Protein AF-A0A0U1P8W0-F1 (afdb_monomer_lite)

Secondary structure (DSSP, 8-state):
--HHHHHHHHHHHHHHHHHHHHHHTPPPPP--HHHHHHHHHHHTT----TTHHHHHHHHHHHHHHHHSTTS--TT--STTGGG--HHHHHHHHHHHHHHHHHHHIIIIITS-TT-----HHHHHHHHHHTS-TT--SSSPHHHHHHHHHHHHHHHHHHHT-SSS-------HHHHHHHHHHHHHHHHHHHHHHHHHTTPPEEEE-TTSTT--EEEE--PPPGGGGGG---

Radius of gyration: 22.11 Å; chains: 1; bounding box: 63×58×58 Å

Structure (mmCIF, N/CA/C/O backbone):
data_AF-A0A0U1P8W0-F1
#
_entry.id   A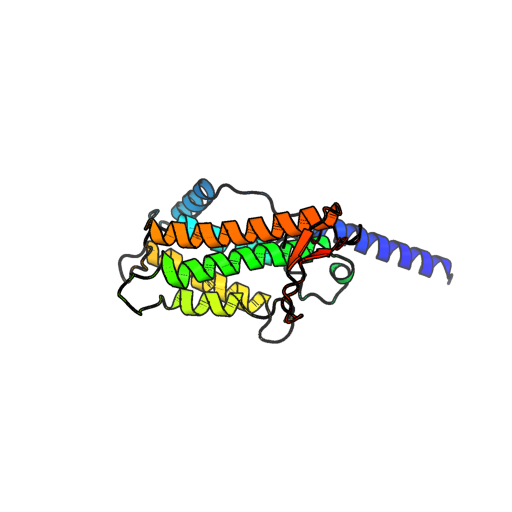F-A0A0U1P8W0-F1
#
loop_
_atom_site.group_PDB
_atom_site.id
_atom_site.type_symbol
_atom_site.label_atom_id
_atom_site.label_alt_id
_atom_site.label_comp_id
_atom_site.label_asym_id
_atom_site.label_entity_id
_atom_site.label_seq_id
_atom_site.pdbx_PDB_ins_code
_atom_site.Cartn_x
_atom_site.Cartn_y
_atom_site.Cartn_z
_atom_site.occupancy
_atom_site.B_iso_or_equiv
_atom_site.auth_seq_id
_atom_site.auth_comp_id
_atom_site.auth_asym_id
_atom_site.auth_atom_id
_atom_site.pdbx_PDB_model_num
ATOM 1 N N . MET A 1 1 ? 41.974 -12.149 -28.963 1.00 54.62 1 MET A N 1
ATOM 2 C CA . MET A 1 1 ? 40.670 -12.699 -28.529 1.00 54.62 1 MET A CA 1
ATOM 3 C C . MET A 1 1 ? 39.611 -11.655 -28.813 1.00 54.62 1 MET A C 1
ATOM 5 O O . MET A 1 1 ? 39.789 -10.499 -28.469 1.00 54.62 1 MET A O 1
ATOM 9 N N . SER A 1 2 ? 38.658 -12.048 -29.650 1.00 61.84 2 SER A N 1
ATOM 10 C CA . SER A 1 2 ? 38.059 -11.212 -30.694 1.00 61.84 2 SER A CA 1
ATOM 11 C C . SER A 1 2 ? 36.977 -10.265 -30.176 1.00 61.84 2 SER A C 1
ATOM 13 O O . SER A 1 2 ? 36.148 -10.688 -29.376 1.00 61.84 2 SER A O 1
ATOM 15 N N . LYS A 1 3 ? 36.930 -9.032 -30.707 1.00 75.38 3 LYS A N 1
ATOM 16 C CA . LYS A 1 3 ? 35.844 -8.044 -30.528 1.00 75.38 3 LYS A CA 1
ATOM 17 C C . LYS A 1 3 ? 34.444 -8.668 -30.664 1.00 75.38 3 LYS A C 1
ATOM 19 O O . LYS A 1 3 ? 33.521 -8.253 -29.979 1.00 75.38 3 LYS A O 1
ATOM 24 N N . VAL A 1 4 ? 34.318 -9.731 -31.464 1.00 81.06 4 VAL A N 1
ATOM 25 C CA . VAL A 1 4 ? 33.098 -10.539 -31.614 1.00 81.06 4 VAL A CA 1
ATOM 26 C C . VAL A 1 4 ? 32.629 -11.154 -30.288 1.00 81.06 4 VAL A C 1
ATOM 28 O O . VAL A 1 4 ? 31.443 -11.107 -29.998 1.00 81.06 4 VAL A O 1
ATOM 31 N N . LYS A 1 5 ? 33.527 -11.673 -29.439 1.00 81.81 5 LYS A N 1
ATOM 32 C CA . LYS A 1 5 ? 33.152 -12.232 -28.124 1.00 81.81 5 LYS A CA 1
ATOM 33 C C . LYS A 1 5 ? 32.625 -11.157 -27.171 1.00 81.81 5 LYS A C 1
ATOM 35 O O . LYS A 1 5 ? 31.721 -11.434 -26.395 1.00 81.81 5 LYS A O 1
ATOM 40 N N . VAL A 1 6 ? 33.170 -9.941 -27.254 1.00 84.19 6 VAL A N 1
ATOM 41 C CA . VAL A 1 6 ? 32.712 -8.790 -26.459 1.00 84.19 6 VAL A CA 1
ATOM 42 C C . VAL A 1 6 ? 31.330 -8.330 -26.928 1.00 84.19 6 VAL A C 1
ATOM 44 O O . VAL A 1 6 ? 30.457 -8.114 -26.098 1.00 84.19 6 VAL A O 1
ATOM 47 N N . ILE A 1 7 ? 31.104 -8.254 -28.244 1.00 87.19 7 ILE A N 1
ATOM 48 C CA . ILE A 1 7 ? 29.800 -7.892 -28.822 1.00 87.19 7 ILE A CA 1
ATOM 49 C C . ILE A 1 7 ? 28.738 -8.939 -28.464 1.00 87.19 7 ILE A C 1
ATOM 51 O O . ILE A 1 7 ? 27.674 -8.584 -27.974 1.00 87.19 7 ILE A O 1
ATOM 55 N N . VAL A 1 8 ? 29.043 -10.228 -28.638 1.00 90.19 8 VAL A N 1
ATOM 56 C CA . VAL A 1 8 ? 28.121 -11.323 -28.295 1.00 90.19 8 VAL A CA 1
ATOM 57 C C . VAL A 1 8 ? 27.810 -11.338 -26.796 1.00 90.19 8 VAL A C 1
ATOM 59 O O . VAL A 1 8 ? 26.650 -11.487 -26.424 1.00 90.19 8 VAL A O 1
ATOM 62 N N . GLY A 1 9 ? 28.814 -11.130 -25.936 1.00 90.00 9 GLY A N 1
ATOM 63 C CA . GLY A 1 9 ? 28.611 -11.028 -24.488 1.00 90.00 9 GLY A CA 1
ATOM 64 C C . GLY A 1 9 ? 27.755 -9.822 -24.089 1.00 90.00 9 GLY A C 1
ATOM 65 O O . GLY A 1 9 ? 26.857 -9.959 -23.264 1.00 90.00 9 GLY A O 1
ATOM 66 N N . GLY A 1 10 ? 27.978 -8.664 -24.717 1.00 90.19 10 GLY A N 1
ATOM 67 C CA . GLY A 1 10 ? 27.167 -7.465 -24.504 1.00 90.19 10 GLY A CA 1
ATOM 68 C C . GLY A 1 10 ? 25.711 -7.659 -24.930 1.00 90.19 10 GLY A C 1
ATOM 69 O O . GLY A 1 10 ? 24.807 -7.356 -24.158 1.00 90.19 10 GLY A O 1
ATOM 70 N N . CYS A 1 11 ? 25.471 -8.231 -26.114 1.00 90.19 11 CYS A N 1
ATOM 71 C CA . CYS A 1 11 ? 24.119 -8.554 -26.571 1.00 90.19 11 CYS A CA 1
ATOM 72 C C . CYS A 1 11 ? 23.420 -9.549 -25.636 1.00 90.19 11 CYS A C 1
ATOM 74 O O . CYS A 1 11 ? 22.261 -9.340 -25.303 1.00 90.19 11 CYS A O 1
ATOM 76 N N . ALA A 1 12 ? 24.118 -10.589 -25.168 1.00 92.06 12 ALA A N 1
ATOM 77 C CA . ALA A 1 12 ? 23.546 -11.552 -24.227 1.00 92.06 12 ALA A CA 1
ATOM 78 C C . ALA A 1 12 ? 23.126 -10.893 -22.902 1.00 92.06 12 ALA A C 1
ATOM 80 O O . ALA A 1 12 ? 22.057 -11.200 -22.380 1.00 92.06 12 ALA A O 1
ATOM 81 N N . LEU A 1 13 ? 23.934 -9.961 -22.388 1.00 91.69 13 LEU A N 1
ATOM 82 C CA . LEU A 1 13 ? 23.628 -9.211 -21.170 1.00 91.69 13 LEU A CA 1
ATOM 83 C C . LEU A 1 13 ? 22.409 -8.300 -21.361 1.00 91.69 13 LEU A C 1
ATOM 85 O O . LEU A 1 13 ? 21.507 -8.314 -20.529 1.00 91.69 13 LEU A O 1
ATOM 89 N N . VAL A 1 14 ? 22.341 -7.559 -22.471 1.00 90.69 14 VAL A N 1
ATOM 90 C CA . VAL A 1 14 ? 21.182 -6.704 -22.784 1.00 90.69 14 VAL A CA 1
ATOM 91 C C . VAL A 1 14 ? 19.908 -7.536 -22.912 1.00 90.69 14 VAL A C 1
ATOM 93 O O . VAL A 1 14 ? 18.887 -7.173 -22.334 1.00 90.69 14 VAL A O 1
ATOM 96 N N . THR A 1 15 ? 19.965 -8.678 -23.601 1.00 91.50 15 THR A N 1
ATOM 97 C CA . THR A 1 15 ? 18.820 -9.592 -23.703 1.00 91.50 15 THR A CA 1
ATOM 98 C C . THR A 1 15 ? 18.409 -10.131 -22.334 1.00 91.50 15 THR A C 1
ATOM 100 O O . THR A 1 15 ? 17.218 -10.202 -22.047 1.00 91.50 15 THR A O 1
ATOM 103 N N . ALA A 1 16 ? 19.364 -10.473 -21.465 1.00 92.31 16 ALA A N 1
ATOM 104 C CA . ALA A 1 16 ? 19.065 -10.929 -20.110 1.00 92.31 16 ALA A CA 1
ATOM 105 C C . ALA A 1 16 ? 18.375 -9.840 -19.273 1.00 92.31 16 ALA A C 1
ATOM 107 O O . ALA A 1 16 ? 17.373 -10.123 -18.622 1.00 92.31 16 ALA A O 1
ATOM 108 N N . PHE A 1 17 ? 18.858 -8.594 -19.329 1.00 92.31 17 PHE A N 1
ATOM 109 C CA . PHE A 1 17 ? 18.208 -7.468 -18.656 1.00 92.31 17 PHE A CA 1
ATOM 110 C C . PHE A 1 17 ? 16.823 -7.175 -19.218 1.00 92.31 17 PHE A C 1
ATOM 112 O O . PHE A 1 17 ? 15.913 -6.957 -18.432 1.00 92.31 17 PHE A O 1
ATOM 119 N N . TYR A 1 18 ? 16.633 -7.253 -20.535 1.00 90.81 18 TYR A N 1
ATOM 120 C CA . TYR A 1 18 ? 15.313 -7.099 -21.143 1.00 90.81 18 TYR A CA 1
ATOM 121 C C . TYR A 1 18 ? 14.325 -8.172 -20.663 1.00 90.81 18 TYR A C 1
ATOM 123 O O . TYR A 1 18 ? 13.215 -7.847 -20.253 1.00 90.81 18 TYR A O 1
ATOM 131 N N . LEU A 1 19 ? 14.726 -9.449 -20.656 1.00 92.50 19 LEU A N 1
ATOM 132 C CA . LEU A 1 19 ? 13.874 -10.533 -20.153 1.00 92.50 19 LEU A CA 1
ATOM 133 C C . LEU A 1 19 ? 13.543 -10.356 -18.666 1.00 92.50 19 LEU A C 1
ATOM 135 O O . LEU A 1 19 ? 12.419 -10.633 -18.253 1.00 92.50 19 LEU A O 1
ATOM 139 N N . LEU A 1 20 ? 14.499 -9.863 -17.876 1.00 92.12 20 LEU A N 1
ATOM 140 C CA . LEU A 1 20 ? 14.285 -9.556 -16.466 1.00 92.12 20 LEU A CA 1
ATOM 141 C C . LEU A 1 20 ? 13.337 -8.362 -16.275 1.00 92.12 20 LEU A C 1
ATOM 143 O O . LEU A 1 20 ? 12.450 -8.450 -15.436 1.00 92.12 20 LEU A O 1
ATOM 147 N N . SER A 1 21 ? 13.459 -7.299 -17.083 1.00 89.88 21 SER A N 1
ATOM 148 C CA . SER A 1 21 ? 12.504 -6.179 -17.104 1.00 89.88 21 SER A CA 1
ATOM 149 C C . SER A 1 21 ? 11.089 -6.659 -17.390 1.00 89.88 21 SER A C 1
ATOM 151 O O . SER A 1 21 ? 10.160 -6.265 -16.696 1.00 89.88 21 SER A O 1
ATOM 153 N N . VAL A 1 22 ? 10.921 -7.516 -18.404 1.00 90.31 22 VAL A N 1
ATOM 154 C CA . VAL A 1 22 ? 9.612 -8.072 -18.770 1.00 90.31 22 VAL A CA 1
ATOM 155 C C . VAL A 1 22 ? 9.045 -8.888 -17.614 1.00 90.31 22 VAL A C 1
ATOM 157 O O . VAL A 1 22 ? 7.887 -8.708 -17.260 1.00 90.31 22 VAL A O 1
ATOM 160 N N . TYR A 1 23 ? 9.869 -9.728 -16.985 1.00 91.88 23 TYR A N 1
ATOM 161 C CA . TYR A 1 23 ? 9.454 -10.503 -15.819 1.00 91.88 23 TYR A CA 1
ATOM 162 C C . TYR A 1 23 ? 9.027 -9.598 -14.651 1.00 91.88 23 TYR A C 1
ATOM 164 O O . TYR A 1 23 ? 7.942 -9.755 -14.113 1.00 91.88 23 TYR A O 1
ATOM 172 N N . TRP A 1 24 ? 9.811 -8.576 -14.307 1.00 93.31 24 TRP A N 1
ATOM 173 C CA . TRP A 1 24 ? 9.461 -7.625 -13.242 1.00 93.31 24 TRP A CA 1
ATOM 174 C C . TRP A 1 24 ? 8.307 -6.676 -13.587 1.00 93.31 24 TRP A C 1
ATOM 176 O O . TRP A 1 24 ? 7.842 -5.956 -12.709 1.00 93.31 24 TRP A O 1
ATOM 186 N N . SER A 1 25 ? 7.848 -6.650 -14.841 1.00 89.06 25 SER A N 1
ATOM 187 C CA . SER A 1 25 ? 6.706 -5.834 -15.273 1.00 89.06 25 SER A CA 1
ATOM 188 C C . SER A 1 25 ? 5.362 -6.538 -15.089 1.00 89.06 25 SER A C 1
ATOM 190 O O . SER A 1 25 ? 4.331 -5.925 -15.347 1.00 89.06 25 SER A O 1
ATOM 192 N N . PHE A 1 26 ? 5.339 -7.804 -14.660 1.00 90.00 26 PHE A N 1
ATOM 193 C CA . PHE A 1 26 ? 4.081 -8.481 -14.360 1.00 90.00 26 PHE A CA 1
ATOM 194 C C . PHE A 1 26 ? 3.483 -7.961 -13.052 1.00 90.00 26 PHE A C 1
ATOM 196 O O . PHE A 1 26 ? 4.094 -8.061 -11.984 1.00 90.00 26 PHE A O 1
ATOM 203 N N . GLU A 1 27 ? 2.277 -7.409 -13.155 1.00 88.88 27 GLU A N 1
ATOM 204 C CA . GLU A 1 27 ? 1.492 -6.962 -12.008 1.00 88.88 27 GLU A CA 1
ATOM 205 C C . GLU A 1 27 ? 1.061 -8.152 -11.132 1.00 88.88 27 GLU A C 1
ATOM 207 O O . GLU A 1 27 ? 0.865 -9.258 -11.647 1.00 88.88 27 GLU A O 1
ATOM 212 N N . PRO A 1 28 ? 0.917 -7.954 -9.809 1.00 91.94 28 PRO A N 1
ATOM 213 C CA . PRO A 1 28 ? 0.342 -8.963 -8.928 1.00 91.94 28 PRO A CA 1
ATOM 214 C C . PRO A 1 28 ? -1.091 -9.345 -9.322 1.00 91.94 28 PRO A C 1
ATOM 216 O O . PRO A 1 28 ? -1.856 -8.514 -9.810 1.00 91.94 28 PRO A O 1
ATOM 219 N N . ASP A 1 29 ? -1.472 -10.592 -9.038 1.00 91.94 29 ASP A N 1
ATOM 220 C CA . ASP A 1 29 ? -2.828 -11.079 -9.292 1.00 91.94 29 ASP A CA 1
ATOM 221 C C . ASP A 1 29 ? -3.875 -10.321 -8.459 1.00 91.94 29 ASP A C 1
ATOM 223 O O . ASP A 1 29 ? -3.649 -9.921 -7.314 1.00 91.94 29 ASP A O 1
ATOM 227 N N . THR A 1 30 ? -5.073 -10.170 -9.022 1.00 91.88 30 THR A N 1
ATOM 228 C CA . THR A 1 30 ? -6.220 -9.623 -8.292 1.00 91.88 30 THR A CA 1
ATOM 229 C C . THR A 1 30 ? -6.715 -10.613 -7.243 1.00 91.88 30 THR A C 1
ATOM 231 O O . THR A 1 30 ? -6.804 -11.812 -7.512 1.00 91.88 30 THR A O 1
ATOM 234 N N . PHE A 1 31 ? -7.150 -10.112 -6.091 1.00 94.62 31 PHE A N 1
ATOM 235 C CA . PHE A 1 31 ? -7.727 -10.920 -5.019 1.00 94.62 31 PHE A CA 1
ATOM 236 C C . PHE A 1 31 ? -9.114 -10.403 -4.624 1.00 94.62 31 PHE A C 1
ATOM 238 O O . PHE A 1 31 ? -9.472 -9.258 -4.901 1.00 94.62 31 PHE A O 1
ATOM 245 N N . ASN A 1 32 ? -9.904 -11.255 -3.968 1.00 96.50 32 ASN A N 1
ATOM 246 C CA . ASN A 1 32 ? -11.174 -10.855 -3.371 1.00 96.50 32 ASN A CA 1
ATOM 247 C C . ASN A 1 32 ? -10.953 -10.506 -1.878 1.00 96.50 32 ASN A C 1
ATOM 249 O O . ASN A 1 32 ? -10.527 -11.385 -1.118 1.00 96.50 32 ASN A O 1
ATOM 253 N N . PRO A 1 33 ? -11.231 -9.252 -1.459 1.00 94.81 33 PRO A N 1
ATOM 254 C CA . PRO A 1 33 ? -11.035 -8.787 -0.084 1.00 94.81 33 PRO A CA 1
ATOM 255 C C . PRO A 1 33 ? -11.748 -9.618 0.988 1.00 94.81 33 PRO A C 1
ATOM 257 O O . PRO A 1 33 ? -11.130 -9.965 1.994 1.00 94.81 33 PRO A O 1
ATOM 260 N N . ASP A 1 34 ? -13.008 -9.988 0.750 1.00 94.69 34 ASP A N 1
ATOM 261 C CA . ASP A 1 34 ? -13.846 -10.738 1.694 1.00 94.69 34 ASP A CA 1
ATOM 262 C C . ASP A 1 34 ? -13.270 -12.137 1.940 1.00 94.69 34 ASP A C 1
ATOM 264 O O . ASP A 1 34 ? -12.999 -12.528 3.079 1.00 94.69 34 ASP A O 1
ATOM 268 N N . SER A 1 35 ? -12.965 -12.875 0.865 1.00 95.81 35 SER A N 1
ATOM 269 C CA . SER A 1 35 ? -12.388 -14.216 1.006 1.00 95.81 35 SER A CA 1
ATOM 270 C C . SER A 1 35 ? -11.004 -14.192 1.654 1.00 95.81 35 SER A C 1
ATOM 272 O O . SER A 1 35 ? -10.717 -15.048 2.490 1.00 95.81 35 SER A O 1
ATOM 274 N N . TYR A 1 36 ? -10.167 -13.208 1.303 1.00 96.38 36 TYR A N 1
ATOM 275 C CA . TYR A 1 36 ? -8.818 -13.083 1.854 1.00 96.38 36 TYR A CA 1
ATOM 276 C C . TYR A 1 36 ? -8.859 -12.744 3.350 1.00 96.38 36 TYR A C 1
ATOM 278 O O . TYR A 1 36 ? -8.185 -13.381 4.158 1.00 96.38 36 TYR A O 1
ATOM 286 N N . ALA A 1 37 ? -9.709 -11.794 3.751 1.00 96.25 37 ALA A N 1
ATOM 287 C CA . ALA A 1 37 ? -9.894 -11.448 5.156 1.00 96.25 37 ALA A CA 1
ATOM 288 C C . ALA A 1 37 ? -10.453 -12.626 5.970 1.00 96.25 37 ALA A C 1
ATOM 290 O O . ALA A 1 37 ? -9.999 -12.872 7.089 1.00 96.25 37 ALA A O 1
ATOM 291 N N . ALA A 1 38 ? -11.397 -13.388 5.408 1.00 95.62 38 ALA A N 1
ATOM 292 C CA . ALA A 1 38 ? -11.949 -14.575 6.051 1.00 95.62 38 ALA A CA 1
ATOM 293 C C . ALA A 1 38 ? -10.915 -15.702 6.225 1.00 95.62 38 ALA A C 1
ATOM 295 O O . ALA A 1 38 ? -10.968 -16.430 7.218 1.00 95.62 38 ALA A O 1
ATOM 296 N N . GLU A 1 39 ? -9.986 -15.865 5.282 1.00 96.31 39 GLU A N 1
ATOM 297 C CA . GLU A 1 39 ? -8.867 -16.805 5.394 1.00 96.31 39 GLU A CA 1
ATOM 298 C C . GLU A 1 39 ? -7.883 -16.364 6.484 1.00 96.31 39 GLU A C 1
ATOM 300 O O . GLU A 1 39 ? -7.628 -17.124 7.419 1.00 96.31 39 GLU A O 1
ATOM 305 N N . GLN A 1 40 ? -7.448 -15.101 6.457 1.00 95.56 40 GLN A N 1
ATOM 306 C CA . GLN A 1 40 ? -6.535 -14.533 7.455 1.00 95.56 40 GLN A CA 1
ATOM 307 C C . GLN A 1 40 ? -7.095 -14.583 8.885 1.00 95.56 40 GLN A C 1
ATOM 309 O O . GLN A 1 40 ? -6.375 -14.912 9.834 1.00 95.56 40 GLN A O 1
ATOM 314 N N . ALA A 1 41 ? -8.396 -14.330 9.051 1.00 94.75 41 ALA A N 1
ATOM 315 C CA . ALA A 1 41 ? -9.071 -14.440 10.341 1.00 94.75 41 ALA A CA 1
ATOM 316 C C . ALA A 1 41 ? -9.076 -15.885 10.874 1.00 94.75 41 ALA A C 1
ATOM 318 O O . ALA A 1 41 ? -8.861 -16.107 12.069 1.00 94.75 41 ALA A O 1
ATOM 319 N N . LYS A 1 42 ? -9.270 -16.886 9.998 1.00 95.06 42 LYS A N 1
ATOM 320 C CA . LYS A 1 42 ? -9.206 -18.311 10.372 1.00 95.06 42 LYS A CA 1
ATOM 321 C C . LYS A 1 42 ? -7.795 -18.730 10.767 1.00 95.06 42 LYS A C 1
ATOM 323 O O . LYS A 1 42 ? -7.642 -19.405 11.784 1.00 95.06 42 LYS A O 1
ATOM 328 N N . GLU A 1 43 ? -6.788 -18.325 9.996 1.00 94.25 43 GLU A N 1
ATOM 329 C CA . GLU A 1 43 ? -5.377 -18.612 10.288 1.00 94.25 43 GLU A CA 1
ATOM 330 C C . GLU A 1 43 ? -4.943 -18.005 11.624 1.00 94.25 43 GLU A C 1
ATOM 332 O O . GLU A 1 43 ? -4.295 -18.667 12.434 1.00 94.25 43 GLU A O 1
ATOM 337 N N . SER A 1 44 ? -5.380 -16.774 11.891 1.00 92.06 44 SER A N 1
ATOM 338 C CA . SER A 1 44 ? -5.034 -16.029 13.103 1.00 92.06 44 SER A CA 1
ATOM 339 C C . SER A 1 44 ? -5.928 -16.356 14.306 1.00 92.06 44 SER A C 1
ATOM 341 O O . SER A 1 44 ? -5.709 -15.819 15.390 1.00 92.06 44 SER A O 1
ATOM 343 N N . GLN A 1 45 ? -6.939 -17.222 14.141 1.00 92.81 45 GLN A N 1
ATOM 344 C CA . GLN A 1 45 ? -7.948 -17.550 15.162 1.00 92.81 45 GLN A CA 1
ATOM 345 C C . GLN A 1 45 ? -8.662 -16.308 15.733 1.00 92.81 45 GLN A C 1
ATOM 347 O O . GLN A 1 45 ? -8.990 -16.244 16.920 1.00 92.81 45 GLN A O 1
ATOM 352 N N . GLN A 1 46 ? -8.906 -15.314 14.879 1.00 91.94 46 GLN A N 1
ATOM 353 C CA . GLN A 1 46 ? -9.534 -14.043 15.232 1.00 91.94 46 GLN A CA 1
ATOM 354 C C . GLN A 1 46 ? -10.975 -13.983 14.694 1.00 91.94 46 GLN A C 1
ATOM 356 O O . GLN A 1 46 ? -11.248 -14.476 13.598 1.00 91.94 46 GLN A O 1
ATOM 361 N N . PRO A 1 47 ? -11.930 -13.393 15.436 1.00 91.44 47 PRO A N 1
ATOM 362 C CA . PRO A 1 47 ? -13.250 -13.098 14.891 1.00 91.44 47 PRO A CA 1
ATOM 363 C C . PRO A 1 47 ? -13.172 -12.004 13.816 1.00 91.44 47 PRO A C 1
ATOM 365 O O . PRO A 1 47 ? -12.414 -11.050 13.949 1.00 91.44 47 PRO A O 1
ATOM 368 N N . LEU A 1 48 ? -14.021 -12.095 12.790 1.00 92.56 48 LEU A N 1
ATOM 369 C CA . LEU A 1 48 ? -14.209 -11.008 11.828 1.00 92.56 48 LEU A CA 1
ATOM 370 C C . LEU A 1 48 ? -14.981 -9.865 12.498 1.00 92.56 48 LEU A C 1
ATOM 372 O O . LEU A 1 48 ? -16.188 -9.971 12.726 1.00 92.56 48 LEU A O 1
ATOM 376 N N . THR A 1 49 ? -14.282 -8.785 12.843 1.00 93.50 49 THR A N 1
ATOM 377 C CA . THR A 1 49 ? -14.874 -7.571 13.418 1.00 93.50 49 THR A CA 1
ATOM 378 C C . THR A 1 49 ? -14.981 -6.450 12.386 1.00 93.50 49 THR A C 1
ATOM 380 O O . THR A 1 49 ? -14.356 -6.480 11.322 1.00 93.50 49 THR A O 1
ATOM 383 N N . THR A 1 50 ? -15.803 -5.442 12.680 1.00 93.31 50 THR A N 1
ATOM 384 C CA . THR A 1 50 ? -15.950 -4.266 11.815 1.00 93.31 50 THR A CA 1
ATOM 385 C C . THR A 1 50 ? -14.589 -3.608 11.578 1.00 93.31 50 THR A C 1
ATOM 387 O O . THR A 1 50 ? -13.858 -3.333 12.527 1.00 93.31 50 THR A O 1
ATOM 390 N N . GLY A 1 51 ? -14.245 -3.359 10.312 1.00 93.69 51 GLY A N 1
ATOM 391 C CA . GLY A 1 51 ? -12.956 -2.782 9.919 1.00 93.69 51 GLY A CA 1
ATOM 392 C C . GLY A 1 51 ? -11.822 -3.790 9.716 1.00 93.69 51 GLY A C 1
ATOM 393 O O . GLY A 1 51 ? -10.785 -3.415 9.163 1.00 93.69 51 GLY A O 1
ATOM 394 N N . TYR A 1 52 ? -12.007 -5.061 10.095 1.00 96.00 52 TYR A N 1
ATOM 395 C CA . TYR A 1 52 ? -11.001 -6.109 9.899 1.00 96.00 52 TYR A CA 1
ATOM 396 C C . TYR A 1 52 ? -10.685 -6.317 8.417 1.00 96.00 52 TYR A C 1
ATOM 398 O O . TYR A 1 52 ? -9.519 -6.323 8.029 1.00 96.00 52 TYR A O 1
ATOM 406 N N . GLU A 1 53 ? -11.717 -6.425 7.578 1.00 96.06 53 GLU A N 1
ATOM 407 C CA . GLU A 1 53 ? -11.580 -6.605 6.129 1.00 96.06 53 GLU A CA 1
ATOM 408 C C . GLU A 1 53 ? -10.841 -5.429 5.479 1.00 96.06 53 GLU A C 1
ATOM 410 O O . GLU A 1 53 ? -9.839 -5.628 4.795 1.00 96.06 53 GLU A O 1
ATOM 415 N N . THR A 1 54 ? -11.272 -4.193 5.755 1.00 96.00 54 THR A N 1
ATOM 416 C CA . THR A 1 54 ? -10.644 -2.973 5.224 1.00 96.00 54 THR A CA 1
ATOM 417 C C . THR A 1 54 ? -9.172 -2.883 5.618 1.00 96.00 54 THR A C 1
ATOM 419 O O . THR A 1 54 ? -8.316 -2.614 4.777 1.00 96.00 54 THR A O 1
ATOM 422 N N . THR A 1 55 ? -8.863 -3.148 6.890 1.00 97.31 55 THR A N 1
ATOM 423 C CA . THR A 1 55 ? -7.488 -3.080 7.397 1.00 97.31 55 THR A CA 1
ATOM 424 C C . THR A 1 55 ? -6.627 -4.199 6.815 1.00 97.31 55 THR A C 1
ATOM 426 O O . THR A 1 55 ? -5.499 -3.952 6.404 1.00 97.31 55 THR A O 1
ATOM 429 N N . THR A 1 56 ? -7.160 -5.419 6.715 1.00 98.12 56 THR A N 1
ATOM 430 C CA . THR A 1 56 ? -6.458 -6.565 6.113 1.00 98.12 56 THR A CA 1
ATOM 431 C C . THR A 1 56 ? -6.174 -6.333 4.636 1.00 98.12 56 THR A C 1
ATOM 433 O O . THR A 1 56 ? -5.077 -6.616 4.170 1.00 98.12 56 THR A O 1
ATOM 436 N N . THR A 1 57 ? -7.129 -5.753 3.914 1.00 98.00 57 THR A N 1
ATOM 437 C CA . THR A 1 57 ? -6.967 -5.388 2.503 1.00 98.00 57 THR A CA 1
ATOM 438 C C . THR A 1 57 ? -5.874 -4.337 2.335 1.00 98.00 57 THR A C 1
ATOM 440 O O . THR A 1 57 ? -5.013 -4.480 1.473 1.00 98.00 57 THR A O 1
ATOM 443 N N . LEU A 1 58 ? -5.853 -3.311 3.194 1.00 98.06 58 LEU A N 1
ATOM 444 C CA . LEU A 1 58 ? -4.799 -2.294 3.194 1.00 98.06 58 LEU A CA 1
ATOM 445 C C . LEU A 1 58 ? -3.413 -2.898 3.467 1.00 98.06 58 LEU A C 1
ATOM 447 O O . LEU A 1 58 ? -2.453 -2.556 2.774 1.00 98.06 58 LEU A O 1
ATOM 451 N N . ILE A 1 59 ? -3.314 -3.790 4.458 1.00 98.38 59 ILE A N 1
ATOM 452 C CA . ILE A 1 59 ? -2.083 -4.526 4.782 1.00 98.38 59 ILE A CA 1
ATOM 453 C C . ILE A 1 59 ? -1.624 -5.320 3.562 1.00 98.38 59 ILE A C 1
ATOM 455 O O . ILE A 1 59 ? -0.495 -5.143 3.117 1.00 98.38 59 ILE A O 1
ATOM 459 N N . HIS A 1 60 ? -2.517 -6.114 2.972 1.00 98.06 60 HIS A N 1
ATOM 460 C CA . HIS A 1 60 ? -2.173 -6.983 1.856 1.00 98.06 60 HIS A CA 1
ATOM 461 C C . HIS A 1 60 ? -1.724 -6.203 0.617 1.00 98.06 60 HIS A C 1
ATOM 463 O O . HIS A 1 60 ? -0.704 -6.530 0.023 1.00 98.06 60 HIS A O 1
ATOM 469 N N . ILE A 1 61 ? -2.415 -5.116 0.256 1.00 97.81 61 ILE A N 1
ATOM 470 C CA . ILE A 1 61 ? -1.993 -4.251 -0.859 1.00 97.81 61 ILE A CA 1
ATOM 471 C C . ILE A 1 61 ? -0.606 -3.650 -0.587 1.00 97.81 61 ILE A C 1
ATOM 473 O O . ILE A 1 61 ? 0.232 -3.588 -1.486 1.00 97.81 61 ILE A O 1
ATOM 477 N N . SER A 1 62 ? -0.338 -3.246 0.657 1.00 97.81 62 SER A N 1
ATOM 478 C CA . SER A 1 62 ? 0.974 -2.721 1.059 1.00 97.81 62 SER A CA 1
ATOM 479 C C . SER A 1 62 ? 2.069 -3.796 0.994 1.00 97.81 62 SER A C 1
ATOM 481 O O . SER A 1 62 ? 3.198 -3.511 0.600 1.00 97.81 62 SER A O 1
ATOM 483 N N . GLU A 1 63 ? 1.748 -5.043 1.338 1.00 97.62 63 GLU A N 1
ATOM 484 C CA . GLU A 1 63 ? 2.654 -6.186 1.193 1.00 97.62 63 GLU A CA 1
ATOM 485 C C . GLU A 1 63 ? 2.911 -6.524 -0.277 1.00 97.62 63 GLU A C 1
ATOM 487 O O . GLU A 1 63 ? 4.059 -6.764 -0.644 1.00 97.62 63 GLU A O 1
ATOM 492 N N . LEU A 1 64 ? 1.882 -6.506 -1.129 1.00 96.56 64 LEU A N 1
ATOM 493 C CA . LEU A 1 64 ? 2.021 -6.712 -2.573 1.00 96.56 64 LEU A CA 1
ATOM 494 C C . LEU A 1 64 ? 2.914 -5.638 -3.201 1.00 96.56 64 LEU A C 1
ATOM 496 O O . LEU A 1 64 ? 3.784 -5.968 -4.003 1.00 96.56 64 LEU A O 1
ATOM 500 N N . LEU A 1 65 ? 2.763 -4.375 -2.787 1.00 95.81 65 LEU A N 1
ATOM 501 C CA . LEU A 1 65 ? 3.621 -3.273 -3.229 1.00 95.81 65 LEU A CA 1
ATOM 502 C C . LEU A 1 65 ? 5.111 -3.556 -2.969 1.00 95.81 65 LEU A C 1
ATOM 504 O O . LEU A 1 65 ? 5.949 -3.255 -3.816 1.00 95.81 65 LEU A O 1
ATOM 508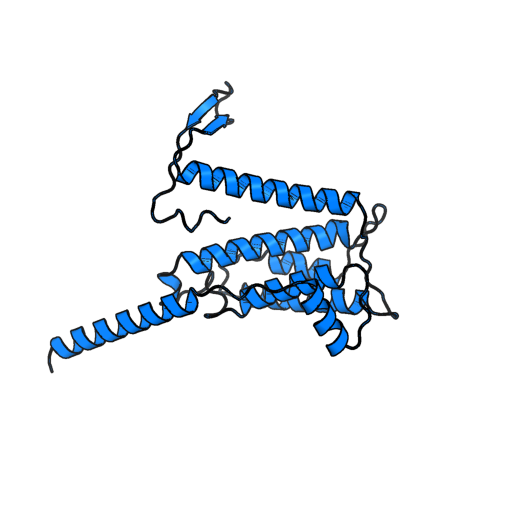 N N . LEU A 1 66 ? 5.441 -4.143 -1.814 1.00 95.56 66 LEU A N 1
ATOM 509 C CA . LEU A 1 66 ? 6.821 -4.454 -1.428 1.00 95.56 66 LEU A CA 1
ATOM 510 C C . LEU A 1 66 ? 7.345 -5.771 -2.006 1.00 95.56 66 LEU A C 1
ATOM 512 O O . LEU A 1 66 ? 8.530 -5.872 -2.321 1.00 95.56 66 LEU A O 1
ATOM 516 N N . ASN A 1 67 ? 6.485 -6.784 -2.098 1.00 95.12 67 ASN A N 1
ATOM 517 C CA . ASN A 1 67 ? 6.880 -8.172 -2.348 1.00 95.12 67 ASN A CA 1
ATOM 518 C C . ASN A 1 67 ? 6.569 -8.655 -3.771 1.00 95.12 67 ASN A C 1
ATOM 520 O O . ASN A 1 67 ? 6.781 -9.832 -4.071 1.00 95.12 67 ASN A O 1
ATOM 524 N N . LYS A 1 68 ? 6.071 -7.782 -4.654 1.00 94.19 68 LYS A N 1
ATOM 525 C CA . LYS A 1 68 ? 5.874 -8.108 -6.071 1.00 94.19 68 LYS A CA 1
ATOM 526 C C . LYS A 1 68 ? 7.174 -8.536 -6.758 1.00 94.19 68 LYS A C 1
ATOM 528 O O . LYS A 1 68 ? 8.277 -8.387 -6.231 1.00 94.19 68 LYS A O 1
ATOM 533 N N . GLN A 1 69 ? 7.051 -9.046 -7.981 1.00 91.31 69 GLN A N 1
ATOM 534 C CA . GLN A 1 69 ? 8.205 -9.455 -8.780 1.00 91.31 69 GLN A CA 1
ATOM 535 C C . GLN A 1 69 ? 9.180 -8.277 -8.960 1.00 91.31 69 GLN A C 1
ATOM 537 O O . GLN A 1 69 ? 8.798 -7.198 -9.403 1.00 91.31 69 GLN A O 1
ATOM 542 N N . GLY A 1 70 ? 10.441 -8.483 -8.569 1.00 88.81 70 GLY A N 1
ATOM 543 C CA . GLY A 1 70 ? 11.469 -7.434 -8.563 1.00 88.81 70 GLY A CA 1
ATOM 544 C C . GLY A 1 70 ? 11.538 -6.591 -7.283 1.00 88.81 70 GLY A C 1
ATOM 545 O O . GLY A 1 70 ? 12.489 -5.834 -7.130 1.00 88.81 70 GLY A O 1
ATOM 546 N N . GLY A 1 71 ? 10.608 -6.756 -6.338 1.00 92.94 71 GLY A N 1
ATOM 547 C CA . GLY A 1 71 ? 10.530 -5.938 -5.125 1.00 92.94 71 GLY A CA 1
ATOM 548 C C . GLY A 1 71 ? 10.035 -4.520 -5.414 1.00 92.94 71 GLY A C 1
ATOM 549 O O . GLY A 1 71 ? 9.369 -4.289 -6.424 1.00 92.94 71 GLY A O 1
ATOM 550 N N . PHE A 1 72 ? 10.356 -3.575 -4.532 1.00 93.12 72 PHE A N 1
ATOM 551 C CA . PHE A 1 72 ? 10.057 -2.157 -4.724 1.00 93.12 72 PHE A CA 1
ATOM 552 C C . PHE A 1 72 ? 11.135 -1.507 -5.608 1.00 93.12 72 PHE A C 1
ATOM 554 O O . PHE A 1 72 ? 12.309 -1.500 -5.249 1.00 93.12 72 PHE A O 1
ATOM 561 N N . LEU A 1 73 ? 10.750 -1.006 -6.784 1.00 93.12 73 LEU A N 1
ATOM 562 C CA . LEU A 1 73 ? 11.668 -0.563 -7.840 1.00 93.12 73 LEU A CA 1
ATOM 563 C C . LEU A 1 73 ? 11.834 0.962 -7.894 1.00 93.12 73 LEU A C 1
ATOM 565 O O . LEU A 1 73 ? 12.836 1.444 -8.413 1.00 93.12 73 LEU A O 1
ATOM 569 N N . THR A 1 74 ? 10.891 1.738 -7.353 1.00 91.12 74 THR A N 1
ATOM 570 C CA . THR A 1 74 ? 10.893 3.214 -7.403 1.00 91.12 74 THR A CA 1
ATOM 571 C C . THR A 1 74 ? 12.166 3.844 -6.820 1.00 91.12 74 THR A C 1
ATOM 573 O O . THR A 1 74 ? 12.624 4.885 -7.293 1.00 91.12 74 THR A O 1
ATOM 576 N N . ASN A 1 75 ? 12.749 3.247 -5.777 1.00 90.81 75 ASN A N 1
ATOM 577 C CA . ASN A 1 75 ? 13.994 3.711 -5.153 1.00 90.81 75 ASN A CA 1
ATOM 578 C C . ASN A 1 75 ? 15.247 2.973 -5.663 1.00 90.81 75 ASN A C 1
ATOM 580 O O . ASN A 1 75 ? 16.353 3.292 -5.207 1.00 90.81 75 ASN A O 1
ATOM 584 N N . ASP A 1 76 ? 15.096 2.007 -6.572 1.00 89.00 76 ASP A N 1
ATOM 585 C CA . ASP A 1 76 ? 16.200 1.204 -7.084 1.00 89.00 76 ASP A CA 1
ATOM 586 C C . ASP A 1 76 ? 17.054 2.003 -8.085 1.00 89.00 76 ASP A C 1
ATOM 588 O O . ASP A 1 76 ? 16.600 2.890 -8.809 1.00 89.00 76 ASP A O 1
ATOM 592 N N . LYS A 1 77 ? 18.357 1.723 -8.076 1.00 86.31 77 LYS A N 1
ATOM 593 C CA . LYS A 1 77 ? 19.383 2.423 -8.862 1.00 86.31 77 LYS A CA 1
ATOM 594 C C . LYS A 1 77 ? 20.190 1.489 -9.752 1.00 86.31 77 LYS A C 1
ATOM 596 O O . LYS A 1 77 ? 21.201 1.917 -10.314 1.00 86.31 77 LYS A O 1
ATOM 601 N N . LEU A 1 78 ? 19.804 0.221 -9.847 1.00 86.31 78 LEU A N 1
ATOM 602 C CA . LEU A 1 78 ? 20.524 -0.791 -10.610 1.00 86.31 78 LEU A CA 1
ATOM 603 C C . LEU A 1 78 ? 19.723 -1.224 -11.847 1.00 86.31 78 LEU A C 1
ATOM 605 O O . LEU A 1 78 ? 18.511 -1.351 -11.791 1.00 86.31 78 LEU A O 1
ATOM 609 N N . PRO A 1 79 ? 20.361 -1.495 -12.997 1.00 83.81 79 PRO A N 1
ATOM 610 C CA . PRO A 1 79 ? 19.668 -2.147 -14.104 1.00 83.81 79 PRO A CA 1
ATOM 611 C C . PRO A 1 79 ? 19.105 -3.520 -13.679 1.00 83.81 79 PRO A C 1
ATOM 613 O O . PRO A 1 79 ? 19.785 -4.239 -12.942 1.00 83.81 79 PRO A O 1
ATOM 616 N N . PRO A 1 80 ? 17.926 -3.932 -14.181 1.00 84.81 80 PRO A N 1
ATOM 617 C CA . PRO A 1 80 ? 17.149 -3.284 -15.237 1.00 84.81 80 PRO A CA 1
ATOM 618 C C . PRO A 1 80 ? 16.171 -2.180 -14.797 1.00 84.81 80 PRO A C 1
ATOM 620 O O . PRO A 1 80 ? 15.616 -1.531 -15.682 1.00 84.81 80 PRO A O 1
ATOM 623 N N . SER A 1 81 ? 15.950 -1.943 -13.500 1.00 83.38 81 SER A N 1
ATOM 624 C CA . SER A 1 81 ? 14.870 -1.062 -13.010 1.00 83.38 81 SER A CA 1
ATOM 625 C C . SER A 1 81 ? 14.961 0.374 -13.536 1.00 83.38 81 SER A C 1
ATOM 627 O O . SER A 1 81 ? 13.947 0.958 -13.897 1.00 83.38 81 SER A O 1
ATOM 629 N N . LEU A 1 82 ? 16.176 0.902 -13.727 1.00 84.06 82 LEU A N 1
ATOM 630 C CA . LEU A 1 82 ? 16.427 2.217 -14.345 1.00 84.06 82 LEU A CA 1
ATOM 631 C C . LEU A 1 82 ? 15.853 2.392 -15.763 1.00 84.06 82 LEU A C 1
ATOM 633 O O . LEU A 1 82 ? 15.729 3.519 -16.238 1.00 84.06 82 LEU A O 1
ATOM 637 N N . LEU A 1 83 ? 15.603 1.292 -16.472 1.00 82.56 83 LEU A N 1
ATOM 638 C CA . LEU A 1 83 ? 15.068 1.291 -17.834 1.00 82.56 83 LEU A CA 1
ATOM 639 C C . LEU A 1 83 ? 13.560 1.012 -17.862 1.00 82.56 83 LEU A C 1
ATOM 641 O O . LEU A 1 83 ? 12.986 0.954 -18.946 1.00 82.56 83 LEU A O 1
ATOM 645 N N . MET A 1 84 ? 12.946 0.804 -16.697 1.00 87.19 84 MET A N 1
ATOM 646 C CA . MET A 1 84 ? 11.531 0.497 -16.540 1.00 87.19 84 MET A CA 1
ATOM 647 C C . MET A 1 84 ? 10.781 1.758 -16.115 1.00 87.19 84 MET A C 1
ATOM 649 O O . MET A 1 84 ? 11.221 2.482 -15.226 1.00 87.19 84 MET A O 1
ATOM 653 N N . ASP A 1 85 ? 9.635 2.005 -16.731 1.00 81.88 85 ASP A N 1
ATOM 654 C CA . ASP A 1 85 ? 8.742 3.126 -16.438 1.00 81.88 85 ASP A CA 1
ATOM 655 C C . ASP A 1 85 ? 7.389 2.650 -15.899 1.00 81.88 85 ASP A C 1
ATOM 657 O O . ASP A 1 85 ? 6.935 3.153 -14.872 1.00 81.88 85 ASP A O 1
ATOM 661 N N . ASN A 1 86 ? 6.810 1.617 -16.512 1.00 85.06 86 ASN A N 1
ATOM 662 C CA . ASN A 1 86 ? 5.476 1.120 -16.173 1.00 85.06 86 ASN A CA 1
ATOM 663 C C . ASN A 1 86 ? 5.343 0.653 -14.717 1.00 85.06 86 ASN A C 1
ATOM 665 O O . ASN A 1 86 ? 4.475 1.116 -13.982 1.00 85.06 86 ASN A O 1
ATOM 669 N N . MET A 1 87 ? 6.218 -0.253 -14.268 1.00 91.00 87 MET A N 1
ATOM 670 C CA . MET A 1 87 ? 6.105 -0.823 -12.922 1.00 91.00 87 MET A CA 1
ATOM 671 C C . MET A 1 87 ? 6.364 0.216 -11.810 1.00 91.00 87 MET A C 1
ATOM 673 O O . MET A 1 87 ? 5.584 0.259 -10.860 1.00 91.00 87 MET A O 1
ATOM 677 N N . PRO A 1 88 ? 7.372 1.108 -11.904 1.00 91.00 88 PRO A N 1
ATOM 678 C CA . PRO A 1 88 ? 7.474 2.245 -10.987 1.00 91.00 88 PRO A CA 1
ATOM 679 C C . PRO A 1 88 ? 6.246 3.173 -11.006 1.00 91.00 88 PRO A C 1
ATOM 681 O O . PRO A 1 88 ? 5.832 3.645 -9.951 1.00 91.00 88 PRO A O 1
ATOM 684 N N . ALA A 1 89 ? 5.621 3.424 -12.164 1.00 88.62 89 ALA A N 1
ATOM 685 C CA . ALA A 1 89 ? 4.383 4.211 -12.221 1.00 88.62 89 ALA A CA 1
ATOM 686 C C . ALA A 1 89 ? 3.227 3.509 -11.484 1.00 88.62 89 ALA A C 1
ATOM 688 O O . ALA A 1 89 ? 2.553 4.134 -10.663 1.00 88.62 89 ALA A O 1
ATOM 689 N N . TRP A 1 90 ? 3.059 2.200 -11.691 1.00 91.75 90 TRP A N 1
ATOM 690 C CA . TRP A 1 90 ? 2.107 1.371 -10.946 1.00 91.75 90 TRP A CA 1
ATOM 691 C C . TRP A 1 90 ? 2.348 1.443 -9.427 1.00 91.75 90 TRP A C 1
ATOM 693 O O . TRP A 1 90 ? 1.406 1.641 -8.657 1.00 91.75 90 TRP A O 1
ATOM 703 N N . GLU A 1 91 ? 3.610 1.369 -8.984 1.00 94.56 91 GLU A N 1
ATOM 704 C CA . GLU A 1 91 ? 3.976 1.452 -7.563 1.00 94.56 91 GLU A CA 1
ATOM 705 C C . GLU A 1 91 ? 3.528 2.768 -6.926 1.00 94.56 91 GLU A C 1
ATOM 707 O O . GLU A 1 91 ? 3.001 2.762 -5.813 1.00 94.56 91 GLU A O 1
ATOM 712 N N . ILE A 1 92 ? 3.706 3.897 -7.619 1.00 92.50 92 ILE A N 1
ATOM 713 C CA . ILE A 1 92 ? 3.258 5.200 -7.114 1.00 92.50 92 ILE A CA 1
ATOM 714 C C . ILE A 1 92 ? 1.726 5.257 -7.025 1.00 92.50 92 ILE A C 1
ATOM 716 O O . ILE A 1 92 ? 1.207 5.806 -6.050 1.00 92.50 92 ILE A O 1
ATOM 720 N N . GLY A 1 93 ? 1.002 4.664 -7.978 1.00 91.62 93 GLY A N 1
ATOM 721 C CA . GLY A 1 93 ? -0.464 4.612 -7.956 1.00 91.62 93 GLY A CA 1
ATOM 722 C C . GLY A 1 93 ? -0.988 3.832 -6.753 1.00 91.62 93 GLY A C 1
ATOM 723 O O . GLY A 1 93 ? -1.786 4.344 -5.962 1.00 91.62 93 GLY A O 1
ATOM 724 N N . VAL A 1 94 ? -0.454 2.628 -6.541 1.00 94.69 94 VAL A N 1
ATOM 725 C CA . VAL A 1 94 ? -0.778 1.796 -5.373 1.00 94.69 94 VAL A CA 1
ATOM 726 C C . VAL A 1 94 ? -0.396 2.498 -4.071 1.00 94.69 94 VAL A C 1
ATOM 728 O O . VAL A 1 94 ? -1.187 2.534 -3.129 1.00 94.69 94 VAL A O 1
ATOM 731 N N . LEU A 1 95 ? 0.787 3.110 -4.012 1.00 96.06 95 LEU A N 1
ATOM 732 C CA . LEU A 1 95 ? 1.254 3.831 -2.832 1.00 96.06 95 LEU A CA 1
ATOM 733 C C . LEU A 1 95 ? 0.358 5.029 -2.490 1.00 96.06 95 LEU A C 1
ATOM 735 O O . LEU A 1 95 ? 0.072 5.259 -1.315 1.00 96.06 95 LEU A O 1
ATOM 739 N N . ASN A 1 96 ? -0.110 5.784 -3.486 1.00 94.44 96 ASN A N 1
ATOM 740 C CA . ASN A 1 96 ? -1.058 6.879 -3.280 1.00 94.44 96 ASN A CA 1
ATOM 741 C C . ASN A 1 96 ? -2.379 6.365 -2.696 1.00 94.44 96 ASN A C 1
ATOM 743 O O . ASN A 1 96 ? -2.860 6.917 -1.707 1.00 94.44 96 ASN A O 1
ATOM 747 N N . GLN A 1 97 ? -2.915 5.270 -3.240 1.00 94.31 97 GLN A N 1
ATOM 748 C CA . GLN A 1 97 ? -4.118 4.629 -2.710 1.00 94.31 97 GLN A CA 1
ATOM 749 C C . GLN A 1 97 ? -3.922 4.172 -1.255 1.00 94.31 97 GLN A C 1
ATOM 751 O O . GLN A 1 97 ? -4.757 4.450 -0.395 1.00 94.31 97 GLN A O 1
ATOM 756 N N . VAL A 1 98 ? -2.802 3.511 -0.950 1.00 96.81 98 VAL A N 1
ATOM 757 C CA . VAL A 1 98 ? -2.460 3.061 0.410 1.00 96.81 98 VAL A CA 1
ATOM 758 C C . VAL A 1 98 ? -2.361 4.246 1.378 1.00 96.81 98 VAL A C 1
ATOM 760 O O . VAL A 1 98 ? -2.904 4.186 2.482 1.00 96.81 98 VAL A O 1
ATOM 763 N N . ARG A 1 99 ? -1.718 5.347 0.969 1.00 97.00 99 ARG A N 1
ATOM 764 C CA . ARG A 1 99 ? -1.590 6.573 1.776 1.00 97.00 99 ARG A CA 1
ATOM 765 C C . ARG A 1 99 ? -2.934 7.214 2.082 1.00 97.00 99 ARG A C 1
ATOM 767 O O . ARG A 1 99 ? -3.160 7.610 3.225 1.00 97.00 99 ARG A O 1
ATOM 774 N N . ASP A 1 100 ? -3.809 7.297 1.088 1.00 95.88 100 ASP A N 1
ATOM 775 C CA . ASP A 1 100 ? -5.133 7.891 1.236 1.00 95.88 100 ASP A CA 1
ATOM 776 C C . ASP A 1 100 ? -5.999 7.077 2.199 1.00 95.88 100 ASP A C 1
ATOM 778 O O . ASP A 1 100 ? -6.561 7.632 3.145 1.00 95.88 100 ASP A O 1
ATOM 782 N N . ILE A 1 101 ? -6.052 5.751 2.023 1.00 95.69 101 ILE A N 1
ATOM 783 C CA . ILE A 1 101 ? -6.790 4.876 2.943 1.00 95.69 101 ILE A CA 1
ATOM 784 C C . ILE A 1 101 ? -6.198 4.946 4.345 1.00 95.69 101 ILE A C 1
ATOM 786 O O . ILE A 1 101 ? -6.956 5.068 5.300 1.00 95.69 101 ILE A O 1
ATOM 790 N N . ALA A 1 102 ? -4.872 4.906 4.497 1.00 97.25 102 ALA A N 1
ATOM 791 C CA . ALA A 1 102 ? -4.237 4.988 5.810 1.00 97.25 102 ALA A CA 1
ATOM 792 C C . ALA A 1 102 ? -4.536 6.319 6.518 1.00 97.25 102 ALA A C 1
ATOM 794 O O . ALA A 1 102 ? -4.740 6.342 7.734 1.00 97.25 102 ALA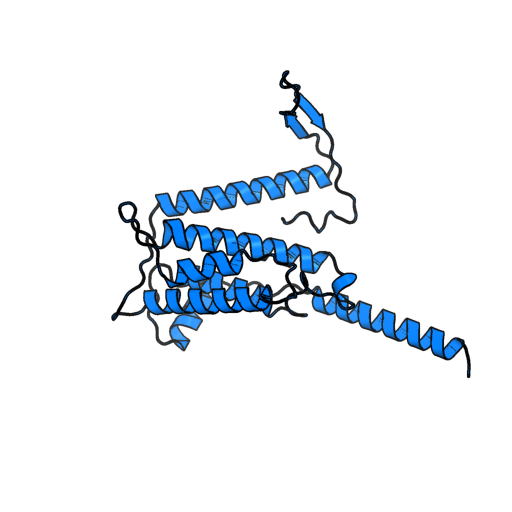 A O 1
ATOM 795 N N . LEU A 1 103 ? -4.597 7.426 5.770 1.00 96.19 103 LEU A N 1
ATOM 796 C CA . LEU A 1 103 ? -4.987 8.729 6.302 1.00 96.19 103 LEU A CA 1
ATOM 797 C C . LEU A 1 103 ? -6.445 8.728 6.765 1.00 96.19 103 LEU A C 1
ATOM 799 O O . LEU A 1 103 ? -6.728 9.128 7.891 1.00 96.19 103 LEU A O 1
ATOM 803 N N . ILE A 1 104 ? -7.361 8.234 5.932 1.00 95.31 104 ILE A N 1
ATOM 804 C CA . ILE A 1 104 ? -8.790 8.165 6.261 1.00 95.31 104 ILE A CA 1
ATOM 805 C C . ILE A 1 104 ? -9.036 7.214 7.434 1.00 95.31 104 ILE A C 1
ATOM 807 O O . ILE A 1 104 ? -9.861 7.511 8.299 1.00 95.31 104 ILE A O 1
ATOM 811 N N . LEU A 1 105 ? -8.296 6.105 7.488 1.00 95.88 105 LEU A N 1
ATOM 812 C CA . LEU A 1 105 ? -8.32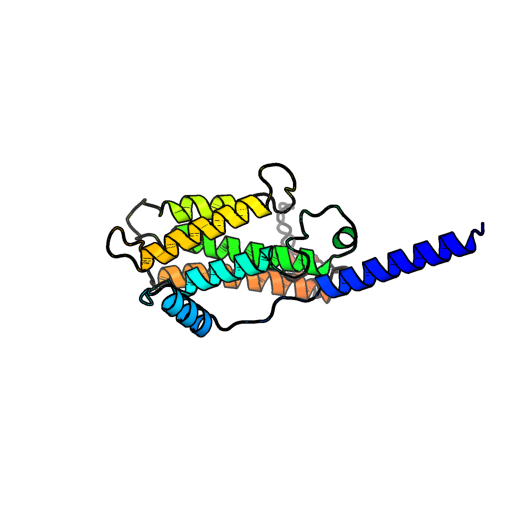0 5.159 8.592 1.00 95.88 105 LEU A CA 1
ATOM 813 C C . LEU A 1 105 ? -7.949 5.871 9.895 1.00 95.88 105 LEU A C 1
ATOM 815 O O . LEU A 1 105 ? -8.746 5.899 10.828 1.00 95.88 105 LEU A O 1
ATOM 819 N N . LYS A 1 106 ? -6.796 6.550 9.913 1.00 95.38 106 LYS A N 1
ATOM 820 C CA . LYS A 1 106 ? -6.299 7.294 11.078 1.00 95.38 106 LYS A CA 1
ATOM 821 C C . LYS A 1 106 ? -7.239 8.417 11.529 1.00 95.38 106 LYS A C 1
ATOM 823 O O . LYS A 1 106 ? -7.492 8.545 12.726 1.00 95.38 106 LYS A O 1
ATOM 828 N N . ASP A 1 107 ? -7.715 9.239 10.597 1.00 93.12 107 ASP A N 1
ATOM 829 C CA . ASP A 1 107 ? -8.389 10.497 10.934 1.00 93.12 107 ASP A CA 1
ATOM 830 C C . ASP A 1 107 ? -9.907 10.349 11.108 1.00 93.12 107 ASP A C 1
ATOM 832 O O . ASP A 1 107 ? -10.493 11.119 11.869 1.00 93.12 107 ASP A O 1
ATOM 836 N N . ASN A 1 108 ? -10.535 9.362 10.453 1.00 93.31 108 ASN A N 1
ATOM 837 C CA . ASN A 1 108 ? -11.996 9.220 10.411 1.00 93.31 108 ASN A CA 1
ATOM 838 C C . ASN A 1 108 ? -12.471 7.835 10.869 1.00 93.31 108 ASN A C 1
ATOM 840 O O . ASN A 1 108 ? -13.232 7.722 11.830 1.00 93.31 108 ASN A O 1
ATOM 844 N N . LEU A 1 109 ? -12.026 6.759 10.208 1.00 94.19 109 LEU A N 1
ATOM 845 C CA . LEU A 1 109 ? -12.596 5.426 10.447 1.00 94.19 109 LEU A CA 1
ATOM 846 C C . LEU A 1 109 ? -12.193 4.839 11.799 1.00 94.19 109 LEU A C 1
ATOM 848 O O . LEU A 1 109 ? -12.906 3.983 12.299 1.00 94.19 109 LEU A O 1
ATOM 852 N N . SER A 1 110 ? -11.114 5.295 12.427 1.00 92.56 110 SER A N 1
ATOM 853 C CA . SER A 1 110 ? -10.658 4.767 13.721 1.00 92.56 110 SER A CA 1
ATOM 854 C C . SER A 1 110 ? -10.870 5.730 14.887 1.00 92.56 110 SER A C 1
ATOM 856 O O . SER A 1 110 ? -10.427 5.453 16.002 1.00 92.56 110 SER A O 1
ATOM 858 N N . ARG A 1 111 ? -11.555 6.858 14.653 1.00 88.44 111 ARG A N 1
ATOM 859 C CA . ARG A 1 111 ? -11.708 7.939 15.628 1.00 88.44 111 ARG A CA 1
ATOM 860 C C . ARG A 1 111 ? -13.180 8.316 15.862 1.00 88.44 111 ARG A C 1
ATOM 862 O O . ARG A 1 111 ? -13.919 8.525 14.902 1.00 88.44 111 ARG A O 1
ATOM 869 N N . PRO A 1 112 ? -13.625 8.468 17.123 1.00 83.25 112 PRO A N 1
ATOM 870 C CA . PRO A 1 112 ? -14.944 9.018 17.404 1.00 83.25 112 PRO A CA 1
ATOM 871 C C . PRO A 1 112 ? -14.975 10.539 17.171 1.00 83.25 112 PRO A C 1
ATOM 873 O O . PRO A 1 112 ? -14.051 11.261 17.537 1.00 83.25 112 PRO A O 1
ATOM 876 N N . GLN A 1 113 ? -16.082 11.038 16.614 1.00 77.31 113 GLN A N 1
ATOM 877 C CA . GLN A 1 113 ? -16.252 12.425 16.138 1.00 77.31 113 GLN A CA 1
ATOM 878 C C . GLN A 1 113 ? -15.937 13.528 17.169 1.00 77.31 113 GLN A C 1
ATOM 880 O O . GLN A 1 113 ? -15.507 14.613 16.788 1.00 77.31 113 GLN A O 1
ATOM 885 N N . ASN A 1 114 ? -16.140 13.263 18.462 1.00 75.94 114 ASN A N 1
ATOM 886 C CA . ASN A 1 114 ? -15.980 14.258 19.531 1.00 75.94 114 ASN A CA 1
ATOM 887 C C . ASN A 1 114 ? -14.708 14.070 20.369 1.00 75.94 114 ASN A C 1
ATOM 889 O O . ASN A 1 114 ? -14.510 14.797 21.341 1.00 75.94 114 ASN A O 1
ATOM 893 N N . GLU A 1 115 ? -13.852 13.108 20.031 1.00 76.62 115 GLU A N 1
ATOM 894 C CA . GLU A 1 115 ? -12.607 12.873 20.762 1.00 76.62 115 GLU A CA 1
ATOM 895 C C . GLU A 1 115 ? -11.407 13.260 19.913 1.00 76.62 115 GLU A C 1
ATOM 897 O O . GLU A 1 115 ? -11.452 13.182 18.690 1.00 76.62 115 GLU A O 1
ATOM 902 N N . SER A 1 116 ? -10.317 13.669 20.560 1.00 76.94 116 SER A N 1
ATOM 903 C CA . SER A 1 116 ? -9.037 13.975 19.901 1.00 76.94 116 SER A CA 1
ATOM 904 C C . SER A 1 116 ? -8.046 12.823 19.903 1.00 76.94 116 SER A C 1
ATOM 906 O O . SER A 1 116 ? -6.921 12.983 19.435 1.00 76.94 116 SER A O 1
ATOM 908 N N . HIS A 1 117 ? -8.445 11.671 20.438 1.00 84.56 117 HIS A N 1
ATOM 909 C CA . HIS A 1 117 ? -7.573 10.517 20.522 1.00 84.56 117 HIS A CA 1
ATOM 910 C C . HIS A 1 117 ? -7.400 9.870 19.144 1.00 84.56 117 HIS A C 1
ATOM 912 O O . HIS A 1 117 ? -8.374 9.612 18.441 1.00 84.56 117 HIS A O 1
ATOM 918 N N . VAL A 1 118 ? -6.148 9.623 18.774 1.00 90.12 118 VAL A N 1
ATOM 919 C CA . VAL A 1 118 ? -5.760 8.902 17.562 1.00 90.12 118 VAL A CA 1
ATOM 920 C C . VAL A 1 118 ? -5.123 7.597 18.007 1.00 90.12 118 VAL A C 1
ATOM 922 O O . VAL A 1 118 ? -4.309 7.596 18.932 1.00 90.12 118 VAL A O 1
ATOM 925 N N . ASP A 1 119 ? -5.491 6.499 17.352 1.00 94.69 119 ASP A N 1
ATOM 926 C CA . ASP A 1 119 ? -4.894 5.196 17.616 1.00 94.69 119 ASP A CA 1
ATOM 927 C C . ASP A 1 119 ? -3.367 5.248 17.407 1.00 94.69 119 ASP A C 1
ATOM 929 O O . ASP A 1 119 ? -2.878 5.751 16.392 1.00 94.69 119 ASP A O 1
ATOM 933 N N . SER A 1 120 ? -2.608 4.733 18.377 1.00 95.00 120 SER A N 1
ATOM 934 C CA . SER A 1 120 ? -1.145 4.844 18.391 1.00 95.00 120 SER A CA 1
ATOM 935 C C . SER A 1 120 ? -0.458 4.119 17.232 1.00 95.00 120 SER A C 1
ATOM 937 O O . SER A 1 120 ? 0.574 4.587 16.753 1.00 95.00 120 SER A O 1
ATOM 939 N N . ASP A 1 121 ? -1.025 3.010 16.751 1.00 97.25 121 ASP A N 1
ATOM 940 C CA . ASP A 1 121 ? -0.454 2.261 15.632 1.00 97.25 121 ASP A CA 1
ATOM 941 C C . ASP A 1 121 ? -0.725 2.989 14.310 1.00 97.25 121 ASP A C 1
ATOM 943 O O . ASP A 1 121 ? 0.156 3.078 13.457 1.00 97.25 121 ASP A O 1
ATOM 947 N N . LEU A 1 122 ? -1.901 3.601 14.155 1.00 97.12 122 LEU A N 1
ATOM 948 C CA . LEU A 1 122 ? -2.215 4.419 12.978 1.00 97.12 122 LEU A CA 1
ATOM 949 C C . LEU A 1 122 ? -1.437 5.740 12.959 1.00 97.12 122 LEU A C 1
ATOM 951 O O . LEU A 1 122 ? -1.045 6.220 11.890 1.00 97.12 122 LEU A O 1
ATOM 955 N N . GLN A 1 123 ? -1.158 6.305 14.138 1.00 96.25 123 GLN A N 1
ATOM 956 C CA . GLN A 1 123 ? -0.274 7.459 14.293 1.00 96.25 123 GLN A CA 1
ATOM 957 C C . GLN A 1 123 ? 1.164 7.150 13.846 1.00 96.25 123 GLN A C 1
ATOM 959 O O . GLN A 1 123 ? 1.844 8.056 13.368 1.00 96.25 123 GLN A O 1
ATOM 964 N N . GLN A 1 124 ? 1.608 5.893 13.957 1.00 97.00 124 GLN A N 1
ATOM 965 C CA . GLN A 1 124 ? 2.904 5.433 13.455 1.00 97.00 124 GLN A CA 1
ATOM 966 C C . GLN A 1 124 ? 2.859 5.056 11.965 1.00 97.00 124 GLN A C 1
ATOM 968 O O . GLN A 1 124 ? 3.754 5.436 11.210 1.00 97.00 124 GLN A O 1
ATOM 973 N N . ALA A 1 125 ? 1.816 4.347 11.527 1.00 97.69 125 ALA A N 1
ATOM 974 C CA . ALA A 1 125 ? 1.710 3.828 10.166 1.00 97.69 125 ALA A CA 1
ATOM 975 C C . ALA A 1 125 ? 1.628 4.937 9.108 1.00 97.69 125 ALA A C 1
ATOM 977 O O . ALA A 1 125 ? 2.318 4.881 8.089 1.00 97.69 125 ALA A O 1
ATOM 978 N N . GLN A 1 126 ? 0.798 5.960 9.336 1.00 96.94 126 GLN A N 1
ATOM 979 C CA . GLN A 1 126 ? 0.545 6.977 8.314 1.00 96.94 126 GLN A CA 1
ATOM 980 C C . GLN A 1 126 ? 1.797 7.807 7.973 1.00 96.94 126 GLN A C 1
ATOM 982 O O . GLN A 1 126 ? 2.073 7.962 6.782 1.00 96.94 126 GLN A O 1
ATOM 987 N N . PRO A 1 127 ? 2.597 8.312 8.932 1.00 96.12 127 PRO A N 1
ATOM 988 C CA . PRO A 1 127 ? 3.849 8.994 8.603 1.00 96.12 127 PRO A CA 1
ATOM 989 C C . PRO A 1 127 ? 4.857 8.086 7.894 1.00 96.12 127 PRO A C 1
ATOM 991 O O . PRO A 1 127 ? 5.496 8.531 6.943 1.00 96.12 127 PRO A O 1
ATOM 994 N N . ALA A 1 128 ? 4.957 6.817 8.301 1.00 96.88 128 ALA A N 1
ATOM 995 C CA . ALA A 1 128 ? 5.876 5.853 7.699 1.00 96.88 128 ALA A CA 1
ATOM 996 C C . ALA A 1 128 ? 5.544 5.588 6.213 1.00 96.88 128 ALA A C 1
ATOM 998 O O . ALA A 1 128 ? 6.431 5.577 5.361 1.00 96.88 128 ALA A O 1
ATOM 999 N N . LEU A 1 129 ? 4.256 5.528 5.855 1.00 96.94 129 LEU A N 1
ATOM 1000 C CA . LEU A 1 129 ? 3.818 5.466 4.452 1.00 96.94 129 LEU A CA 1
ATOM 1001 C C . LEU A 1 129 ? 4.128 6.750 3.662 1.00 96.94 129 LEU A C 1
ATOM 1003 O O . LEU A 1 129 ? 4.274 6.705 2.440 1.00 96.94 129 LEU A O 1
ATOM 1007 N N . ASN A 1 130 ? 4.249 7.903 4.323 1.00 95.94 130 ASN A N 1
ATOM 1008 C CA . ASN A 1 130 ? 4.463 9.209 3.687 1.00 95.94 130 ASN A CA 1
ATOM 1009 C C . ASN A 1 130 ? 5.939 9.612 3.538 1.00 95.94 130 ASN A C 1
ATOM 1011 O O . ASN A 1 130 ? 6.224 10.726 3.093 1.00 95.94 130 ASN A O 1
ATOM 1015 N N . ILE A 1 131 ? 6.884 8.717 3.839 1.00 94.88 131 ILE A N 1
ATOM 1016 C CA . ILE A 1 131 ? 8.292 8.938 3.495 1.00 94.88 131 ILE A CA 1
ATOM 1017 C C . ILE A 1 131 ? 8.458 9.088 1.973 1.00 94.88 131 ILE A C 1
ATOM 1019 O O . ILE A 1 131 ? 7.673 8.553 1.182 1.00 94.88 131 ILE A O 1
ATOM 1023 N N . ASN A 1 132 ? 9.495 9.808 1.543 1.00 94.44 132 ASN A N 1
ATOM 1024 C CA . ASN A 1 132 ? 9.825 9.919 0.124 1.00 94.44 132 ASN A CA 1
ATOM 1025 C C . ASN A 1 132 ? 10.049 8.519 -0.479 1.00 94.44 132 ASN A C 1
ATOM 1027 O O . ASN A 1 132 ? 10.959 7.806 -0.059 1.00 94.44 132 ASN A O 1
ATOM 1031 N N . SER A 1 133 ? 9.250 8.161 -1.488 1.00 92.69 133 SER A N 1
ATOM 1032 C CA . SER A 1 133 ? 9.308 6.856 -2.157 1.00 92.69 133 SER A CA 1
ATOM 1033 C C . SER A 1 133 ? 10.626 6.604 -2.886 1.00 92.69 133 SER A C 1
ATOM 1035 O O . SER A 1 133 ? 10.995 5.458 -3.072 1.00 92.69 133 SER A O 1
ATOM 1037 N N . HIS A 1 134 ? 11.384 7.646 -3.232 1.00 92.50 134 HIS A N 1
ATOM 1038 C CA . HIS A 1 134 ? 12.709 7.524 -3.849 1.00 92.50 134 HIS A CA 1
ATOM 1039 C C . HIS A 1 134 ? 13.843 7.423 -2.809 1.00 92.50 134 HIS A C 1
ATOM 1041 O O . HIS A 1 134 ? 15.028 7.409 -3.163 1.00 92.50 134 HIS A O 1
ATOM 1047 N N . SER A 1 135 ? 13.516 7.404 -1.509 1.00 90.38 135 SER A N 1
ATOM 1048 C CA . SER A 1 135 ? 14.515 7.281 -0.448 1.00 90.38 135 SER A CA 1
ATOM 1049 C C . SER A 1 135 ? 15.086 5.863 -0.411 1.00 90.38 135 SER A C 1
ATOM 1051 O O . SER A 1 135 ? 14.459 4.917 0.065 1.00 90.38 135 SER A O 1
ATOM 1053 N N . TRP A 1 136 ? 16.311 5.725 -0.910 1.00 85.12 136 TRP A N 1
ATOM 1054 C CA . TRP A 1 136 ? 17.119 4.504 -0.829 1.00 85.12 136 TRP A CA 1
ATOM 1055 C C . TRP A 1 136 ? 18.038 4.489 0.410 1.00 85.12 136 TRP A C 1
ATOM 1057 O O . TRP A 1 136 ? 18.519 3.435 0.813 1.00 85.12 136 TRP A O 1
ATOM 1067 N N . ASN A 1 137 ? 18.305 5.659 1.007 1.00 83.81 137 ASN A N 1
ATOM 1068 C CA . ASN A 1 137 ? 19.172 5.822 2.180 1.00 83.81 137 ASN A CA 1
ATOM 1069 C C . ASN A 1 137 ? 18.345 5.858 3.474 1.00 83.81 137 ASN A C 1
ATOM 1071 O O . ASN A 1 137 ? 17.156 6.130 3.413 1.00 83.81 137 ASN A O 1
ATOM 1075 N N . PHE A 1 138 ? 18.964 5.629 4.638 1.00 82.75 138 PHE A N 1
ATOM 1076 C CA . PHE A 1 138 ? 18.257 5.547 5.922 1.00 82.75 138 PHE A CA 1
ATOM 1077 C C . PHE A 1 138 ? 17.531 6.862 6.308 1.00 82.75 138 PHE A C 1
ATOM 1079 O O . PHE A 1 138 ? 18.191 7.906 6.363 1.00 82.75 138 PHE A O 1
ATOM 1086 N N . PRO A 1 139 ? 16.222 6.824 6.640 1.00 83.75 139 PRO A N 1
ATOM 1087 C CA . PRO A 1 139 ? 15.321 5.670 6.537 1.00 83.75 139 PRO A CA 1
ATOM 1088 C C . PRO A 1 139 ? 14.914 5.380 5.080 1.00 83.75 139 PRO A C 1
ATOM 1090 O O . PRO A 1 139 ? 14.497 6.281 4.340 1.00 83.75 139 PRO A O 1
ATOM 1093 N N . SER A 1 140 ? 15.051 4.116 4.663 1.00 92.75 140 SER A N 1
ATOM 1094 C CA . SER A 1 140 ? 14.658 3.699 3.314 1.00 92.75 140 SER A CA 1
ATOM 1095 C C . SER A 1 140 ? 13.141 3.561 3.214 1.00 92.75 140 SER A C 1
ATOM 1097 O O . SER A 1 140 ? 12.483 3.181 4.185 1.00 92.75 140 SER A O 1
ATOM 1099 N N . ALA A 1 141 ? 12.592 3.829 2.026 1.00 94.31 141 ALA A N 1
ATOM 1100 C CA . ALA A 1 141 ? 11.158 3.720 1.761 1.00 94.31 141 ALA A CA 1
ATOM 1101 C C . ALA A 1 141 ? 10.609 2.338 2.152 1.00 94.31 141 ALA A C 1
ATOM 1103 O O . ALA A 1 141 ? 9.664 2.240 2.926 1.00 94.31 141 ALA A O 1
ATOM 1104 N N . GLU A 1 142 ? 11.278 1.270 1.715 1.00 94.81 142 GLU A N 1
ATOM 1105 C CA . GLU A 1 142 ? 10.896 -0.107 2.039 1.00 94.81 142 GLU A CA 1
ATOM 1106 C C . GLU A 1 142 ? 10.875 -0.399 3.541 1.00 94.81 142 GLU A C 1
ATOM 1108 O O . GLU A 1 142 ? 9.985 -1.102 4.016 1.00 94.81 142 GLU A O 1
ATOM 1113 N N . SER A 1 143 ? 11.851 0.115 4.299 1.00 95.69 143 SER A N 1
ATOM 1114 C CA . SER A 1 143 ? 11.898 -0.115 5.745 1.00 95.69 143 SER A CA 1
ATOM 1115 C C . SER A 1 143 ? 10.730 0.569 6.443 1.00 95.69 143 SER A C 1
ATOM 1117 O O . SER A 1 143 ? 10.119 -0.024 7.326 1.00 95.69 143 SER A O 1
ATOM 1119 N N . GLU A 1 144 ? 10.397 1.795 6.046 1.00 97.44 144 GLU A N 1
ATOM 1120 C CA . GLU A 1 144 ? 9.259 2.509 6.622 1.00 97.44 144 GLU A CA 1
ATOM 1121 C C . GLU A 1 144 ? 7.923 1.892 6.201 1.00 97.44 144 GLU A C 1
ATOM 1123 O O . GLU A 1 144 ? 7.009 1.787 7.013 1.00 97.44 144 GLU A O 1
ATOM 1128 N N . TYR A 1 145 ? 7.804 1.389 4.972 1.00 97.56 145 TYR A N 1
ATOM 1129 C CA . TYR A 1 145 ? 6.598 0.678 4.544 1.00 97.56 145 TYR A CA 1
ATOM 1130 C C . TYR A 1 145 ? 6.411 -0.631 5.320 1.00 97.56 145 TYR A C 1
ATOM 1132 O O . TYR A 1 145 ? 5.289 -0.938 5.721 1.00 97.56 145 TYR A O 1
ATOM 1140 N N . LYS A 1 146 ? 7.494 -1.353 5.641 1.00 97.62 146 LYS A N 1
ATOM 1141 C CA . LYS A 1 146 ? 7.442 -2.502 6.565 1.00 97.62 146 LYS A CA 1
ATOM 1142 C C . LYS A 1 146 ? 6.994 -2.082 7.966 1.00 97.62 146 LYS A C 1
ATOM 1144 O O . LYS A 1 146 ? 6.073 -2.688 8.504 1.00 97.62 146 LYS A O 1
ATOM 1149 N N . ASN A 1 147 ? 7.555 -1.001 8.515 1.00 97.94 147 ASN A N 1
ATOM 1150 C CA . ASN A 1 147 ? 7.126 -0.457 9.812 1.00 97.94 147 ASN A CA 1
ATOM 1151 C C . ASN A 1 147 ? 5.628 -0.095 9.813 1.00 97.94 147 ASN A C 1
ATOM 1153 O O . ASN A 1 147 ? 4.924 -0.312 10.806 1.00 97.94 147 ASN A O 1
ATOM 1157 N N . ALA A 1 148 ? 5.127 0.453 8.703 1.00 98.19 148 ALA A N 1
ATOM 1158 C CA . ALA A 1 148 ? 3.715 0.760 8.538 1.00 98.19 148 ALA A CA 1
ATOM 1159 C C . ALA A 1 148 ? 2.850 -0.504 8.515 1.00 98.19 148 ALA A C 1
ATOM 1161 O O . ALA A 1 148 ? 1.860 -0.557 9.240 1.00 98.19 148 ALA A O 1
ATOM 1162 N N . ILE A 1 149 ? 3.237 -1.527 7.745 1.00 98.56 149 ILE A N 1
ATOM 1163 C CA . ILE A 1 149 ? 2.545 -2.825 7.677 1.00 98.56 149 ILE A CA 1
ATOM 1164 C C . ILE A 1 149 ? 2.475 -3.485 9.055 1.00 98.56 149 ILE A C 1
ATOM 1166 O O . ILE A 1 149 ? 1.407 -3.937 9.466 1.00 98.56 149 ILE A O 1
ATOM 1170 N N . GLU A 1 150 ? 3.577 -3.489 9.806 1.00 98.50 150 GLU A N 1
ATOM 1171 C CA . GLU A 1 150 ? 3.605 -4.026 11.169 1.00 98.50 150 GLU A CA 1
ATOM 1172 C C . GLU A 1 150 ? 2.655 -3.260 12.096 1.00 98.50 150 GLU A C 1
ATOM 1174 O O . GLU A 1 150 ? 1.939 -3.858 12.898 1.00 98.50 150 GLU A O 1
ATOM 1179 N N . SER A 1 151 ? 2.612 -1.933 11.972 1.00 98.31 151 SER A N 1
ATOM 1180 C CA . SER A 1 151 ? 1.723 -1.089 12.774 1.00 98.31 151 SER A CA 1
ATOM 1181 C C . SER A 1 151 ? 0.252 -1.320 12.416 1.00 98.31 151 SER A C 1
ATOM 1183 O O . SER A 1 151 ? -0.570 -1.546 13.302 1.00 98.31 151 SER A O 1
ATOM 1185 N N . LEU A 1 152 ? -0.084 -1.372 11.125 1.00 98.44 152 LEU A N 1
ATOM 1186 C CA . LEU A 1 152 ? -1.428 -1.714 10.650 1.00 98.44 152 LEU A CA 1
ATOM 1187 C C . LEU A 1 152 ? -1.858 -3.115 11.103 1.00 98.44 152 LEU A C 1
ATOM 1189 O O . LEU A 1 152 ? -3.005 -3.303 11.505 1.00 98.44 152 LEU A O 1
ATOM 1193 N N . THR A 1 153 ? -0.936 -4.078 11.097 1.00 98.00 153 THR A N 1
ATOM 1194 C CA . THR A 1 153 ? -1.167 -5.443 11.589 1.00 98.00 153 THR A CA 1
ATOM 1195 C C . THR A 1 153 ? -1.524 -5.441 13.072 1.00 98.00 153 THR A C 1
ATOM 1197 O O . THR A 1 153 ? -2.537 -6.025 13.456 1.00 98.00 153 THR A O 1
ATOM 1200 N N . ARG A 1 154 ? -0.776 -4.705 13.906 1.00 97.44 154 ARG A N 1
ATOM 1201 C CA . ARG A 1 154 ? -1.115 -4.549 15.330 1.00 97.44 154 ARG A CA 1
ATOM 1202 C C . ARG A 1 154 ? -2.476 -3.882 15.526 1.00 97.44 154 ARG A C 1
ATOM 1204 O O . ARG A 1 154 ? -3.259 -4.358 16.346 1.00 97.44 154 ARG A O 1
ATOM 1211 N N . TYR A 1 155 ? -2.796 -2.840 14.755 1.00 97.44 155 TYR A N 1
ATOM 1212 C CA . TYR A 1 155 ? -4.119 -2.207 14.786 1.00 97.44 155 TYR A CA 1
ATOM 1213 C C . TYR A 1 155 ? -5.237 -3.212 14.450 1.00 97.44 155 TYR A C 1
ATOM 1215 O O . TYR A 1 155 ? -6.181 -3.356 15.230 1.00 97.44 155 TYR A O 1
ATOM 1223 N N . ARG A 1 156 ? -5.101 -3.968 13.350 1.00 96.94 156 ARG A N 1
ATOM 1224 C CA . ARG A 1 156 ? -6.045 -5.023 12.939 1.00 96.94 156 ARG A CA 1
ATOM 1225 C C . ARG A 1 156 ? -6.237 -6.073 14.032 1.00 96.94 156 ARG A C 1
ATOM 1227 O O . ARG A 1 156 ? -7.368 -6.415 14.371 1.00 96.94 156 ARG A O 1
ATOM 1234 N N . ASP A 1 157 ? -5.148 -6.576 14.602 1.00 96.00 157 ASP A N 1
ATOM 1235 C CA . ASP A 1 157 ? -5.206 -7.606 15.639 1.00 96.00 157 ASP A CA 1
ATOM 1236 C C . ASP A 1 157 ? -5.910 -7.077 16.900 1.00 96.00 157 ASP A C 1
ATOM 1238 O O . ASP A 1 157 ? -6.683 -7.792 17.547 1.00 96.00 157 ASP A O 1
ATOM 1242 N N . ARG A 1 158 ? -5.723 -5.788 17.224 1.00 95.81 158 ARG A N 1
ATOM 1243 C CA . ARG A 1 158 ? -6.453 -5.123 18.309 1.00 95.81 158 ARG A CA 1
ATOM 1244 C C . ARG A 1 158 ? -7.937 -4.925 18.013 1.00 95.81 158 ARG A C 1
ATOM 1246 O O . ARG A 1 158 ? -8.700 -4.945 18.973 1.00 95.81 158 ARG A O 1
ATOM 1253 N N . LEU A 1 159 ? -8.379 -4.801 16.757 1.00 95.06 159 LEU A N 1
ATOM 1254 C CA . LEU A 1 159 ? -9.819 -4.782 16.425 1.00 95.06 159 LEU A CA 1
ATOM 1255 C C . LEU A 1 159 ? -10.527 -6.079 16.839 1.00 95.06 159 LEU A C 1
ATOM 1257 O O . LEU A 1 159 ? -11.738 -6.084 17.050 1.00 95.06 159 LEU A O 1
ATOM 1261 N N . SER A 1 160 ? -9.779 -7.176 16.952 1.00 92.06 160 SER A N 1
ATOM 1262 C CA . SER A 1 160 ? -10.287 -8.499 17.331 1.00 92.06 160 SER A CA 1
ATOM 1263 C C . SER A 1 160 ? -10.000 -8.863 18.796 1.00 92.06 160 SER A C 1
ATOM 1265 O O . SER A 1 160 ? -10.388 -9.935 19.261 1.00 92.06 160 SER A O 1
ATOM 1267 N N . SER A 1 161 ? -9.308 -7.991 19.539 1.00 90.81 161 SER A N 1
ATOM 1268 C CA . SER A 1 161 ? -8.837 -8.246 20.904 1.00 90.81 161 SER A CA 1
ATOM 1269 C C . SER A 1 161 ? -9.813 -7.748 21.967 1.00 90.81 161 SER A C 1
ATOM 1271 O O . SER A 1 161 ? -10.404 -6.681 21.847 1.00 90.81 161 SER A O 1
ATOM 1273 N N . SER A 1 162 ? -9.918 -8.478 23.080 1.00 84.94 162 SER A N 1
ATOM 1274 C CA . SER A 1 162 ? -10.730 -8.081 24.238 1.00 84.94 162 SER A CA 1
ATOM 1275 C C . SER A 1 162 ? -9.983 -7.226 25.264 1.00 84.94 162 SER A C 1
ATOM 1277 O O . SER A 1 162 ? -10.618 -6.567 26.084 1.00 84.94 162 SER A O 1
ATOM 1279 N N . LYS A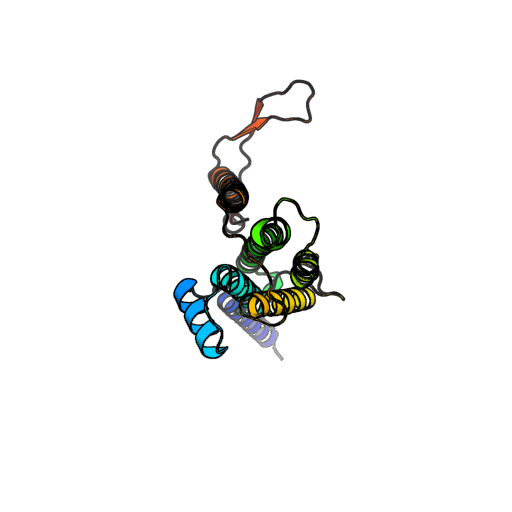 1 163 ? -8.641 -7.243 25.262 1.00 78.62 163 LYS A N 1
ATOM 1280 C CA . LYS A 1 163 ? -7.844 -6.638 26.344 1.00 78.62 163 LYS A CA 1
ATOM 1281 C C . LYS A 1 163 ? -7.605 -5.141 26.154 1.00 78.62 163 LYS A C 1
ATOM 1283 O O . LYS A 1 163 ? -7.584 -4.433 27.149 1.00 78.62 163 LYS A O 1
ATOM 1288 N N . HIS A 1 164 ? -7.497 -4.670 24.912 1.00 81.56 164 HIS A N 1
ATOM 1289 C CA . HIS A 1 164 ? -7.409 -3.250 24.543 1.00 81.56 164 HIS A CA 1
ATOM 1290 C C . HIS A 1 164 ? -7.911 -3.085 23.101 1.00 81.56 164 HIS A C 1
ATOM 1292 O O . HIS A 1 164 ? -7.094 -3.054 22.177 1.00 81.56 164 HIS A O 1
ATOM 1298 N N . PRO A 1 165 ? -9.239 -3.079 22.888 1.00 86.56 165 PRO A N 1
ATOM 1299 C CA . PRO A 1 165 ? -9.794 -3.096 21.547 1.00 86.56 165 PRO A CA 1
ATOM 1300 C C . PRO A 1 165 ? -9.519 -1.774 20.838 1.00 86.56 165 PRO A C 1
ATOM 1302 O O . PRO A 1 165 ? -9.923 -0.708 21.312 1.00 86.56 165 PRO A O 1
ATOM 1305 N N . ALA A 1 166 ? -8.883 -1.861 19.673 1.00 93.06 166 ALA A N 1
ATOM 1306 C CA . ALA A 1 166 ? -8.937 -0.770 18.715 1.00 93.06 166 ALA A CA 1
ATOM 1307 C C . ALA A 1 166 ? -10.392 -0.584 18.255 1.00 93.06 166 ALA A C 1
ATOM 1309 O O . ALA A 1 166 ? -11.198 -1.514 18.324 1.00 93.06 166 ALA A O 1
ATOM 1310 N N . GLN A 1 167 ? -10.737 0.620 17.808 1.00 92.25 167 GLN A N 1
ATOM 1311 C CA . GLN A 1 167 ? -12.087 0.931 17.347 1.00 92.25 167 GLN A CA 1
ATOM 1312 C C . GLN A 1 167 ? -12.083 1.212 15.847 1.00 92.25 167 GLN A C 1
ATOM 1314 O O . GLN A 1 167 ? -11.138 1.800 15.313 1.00 92.25 167 GLN A O 1
ATOM 1319 N N . PHE A 1 168 ? -13.158 0.789 15.187 1.00 94.38 168 PHE A N 1
ATOM 1320 C CA . PHE A 1 168 ? -13.471 1.140 13.809 1.00 94.38 168 PHE A CA 1
ATOM 1321 C C . PHE A 1 168 ? -14.935 1.583 13.729 1.00 94.38 168 PHE A C 1
ATOM 1323 O O . PHE A 1 168 ? -15.854 0.842 14.080 1.00 94.38 168 PHE A O 1
ATOM 1330 N N . TYR A 1 169 ? -15.156 2.800 13.252 1.00 92.69 169 TYR A N 1
ATOM 1331 C CA . TYR A 1 169 ? -16.443 3.463 13.150 1.00 92.69 169 TYR A CA 1
ATOM 1332 C C . TYR A 1 169 ? -16.940 3.403 11.703 1.00 92.69 169 TYR A C 1
ATOM 1334 O O . TYR A 1 169 ? -16.654 4.287 10.892 1.00 92.69 169 TYR A O 1
ATOM 1342 N N . ALA A 1 170 ? -17.729 2.370 11.394 1.00 89.75 170 ALA A N 1
ATOM 1343 C CA . ALA A 1 170 ? -18.432 2.210 10.118 1.00 89.75 170 ALA A CA 1
ATOM 1344 C C . ALA A 1 170 ? -19.660 3.138 10.037 1.00 89.75 170 ALA A C 1
ATOM 1346 O O . ALA A 1 170 ? -20.806 2.690 10.034 1.00 89.75 170 ALA A O 1
ATOM 1347 N N . ARG A 1 171 ? -19.404 4.447 10.050 1.00 90.00 171 ARG A N 1
ATOM 1348 C CA . ARG A 1 171 ? -20.416 5.498 9.923 1.00 90.00 171 ARG A CA 1
ATOM 1349 C C . ARG A 1 171 ? -20.562 5.930 8.466 1.00 90.00 171 ARG A C 1
ATOM 1351 O O . ARG A 1 171 ? -19.625 5.821 7.677 1.00 90.00 171 ARG A O 1
ATOM 1358 N N . ASP A 1 172 ? -21.737 6.439 8.133 1.00 91.94 172 ASP A N 1
ATOM 1359 C CA . ASP A 1 172 ? -22.074 6.963 6.812 1.00 91.94 172 ASP A CA 1
ATOM 1360 C C . ASP A 1 172 ? -21.245 8.199 6.444 1.00 91.94 172 ASP A C 1
ATOM 1362 O O . ASP A 1 172 ? -20.716 8.272 5.340 1.00 91.94 172 ASP A O 1
ATOM 1366 N N . ASP A 1 173 ? -21.052 9.134 7.368 1.00 89.62 173 ASP A N 1
ATOM 1367 C CA . ASP A 1 173 ? -20.220 10.319 7.146 1.00 89.62 173 ASP A CA 1
ATOM 1368 C C . ASP A 1 173 ? -18.743 9.979 6.894 1.00 89.62 173 ASP A C 1
ATOM 1370 O O . ASP A 1 173 ? -18.125 10.532 5.985 1.00 89.62 173 ASP A O 1
ATOM 1374 N N . ASN A 1 174 ? -18.195 9.001 7.619 1.00 90.81 174 ASN A N 1
ATOM 1375 C CA . ASN A 1 174 ? -16.850 8.485 7.361 1.00 90.81 174 ASN A CA 1
ATOM 1376 C C . ASN A 1 174 ? -16.737 7.842 5.967 1.00 90.81 174 ASN A C 1
ATOM 1378 O O . ASN A 1 174 ? -15.719 8.001 5.289 1.00 90.81 174 ASN A O 1
ATOM 1382 N N . LEU A 1 175 ? -17.781 7.133 5.523 1.00 89.75 175 LEU A N 1
ATOM 1383 C CA . LEU A 1 175 ? -17.839 6.572 4.173 1.00 89.75 175 LEU A CA 1
ATOM 1384 C C . LEU A 1 175 ? -17.895 7.677 3.111 1.00 89.75 175 LEU A C 1
ATOM 1386 O O . LEU A 1 175 ? -17.223 7.565 2.089 1.00 89.75 175 LEU A O 1
ATOM 1390 N N . VAL A 1 176 ? -18.647 8.754 3.354 1.00 93.81 176 VAL A N 1
ATOM 1391 C CA . VAL A 1 176 ? -18.702 9.920 2.459 1.00 93.81 176 VAL A CA 1
ATOM 1392 C C . VAL A 1 176 ? -17.319 10.549 2.305 1.00 93.81 176 VAL A C 1
ATOM 1394 O O . VAL A 1 176 ? -16.882 10.753 1.176 1.00 93.81 176 VAL A O 1
ATOM 1397 N N . VAL A 1 177 ? -16.588 10.769 3.404 1.00 92.88 177 VAL A N 1
ATOM 1398 C CA . VAL A 1 177 ? -15.213 11.301 3.353 1.00 92.88 177 VAL A CA 1
ATOM 1399 C C . VAL A 1 177 ? -14.306 10.415 2.494 1.00 92.88 177 VAL A C 1
ATOM 1401 O O . VAL A 1 177 ? -13.521 10.919 1.690 1.00 92.88 177 VAL A O 1
ATOM 1404 N N . TRP A 1 178 ? -14.429 9.093 2.619 1.00 91.62 178 TRP A N 1
ATOM 1405 C CA . TRP A 1 178 ? -13.675 8.167 1.779 1.00 91.62 178 TRP A CA 1
ATOM 1406 C C . TRP A 1 178 ? -14.056 8.256 0.298 1.00 91.62 178 TRP A C 1
ATOM 1408 O O . TRP A 1 178 ? -13.177 8.366 -0.561 1.00 91.62 178 TRP A O 1
ATOM 1418 N N . LEU A 1 179 ? -15.354 8.270 -0.007 1.00 94.12 179 LEU A N 1
ATOM 1419 C CA . LEU A 1 179 ? -15.855 8.386 -1.376 1.00 94.12 179 LEU A CA 1
ATOM 1420 C C . LEU A 1 179 ? -15.451 9.708 -2.034 1.00 94.12 179 LEU A C 1
ATOM 1422 O O . LEU A 1 179 ? -15.164 9.716 -3.226 1.00 94.12 179 LEU A O 1
ATOM 1426 N N . GLU A 1 180 ? -15.363 10.807 -1.284 1.00 95.31 180 GLU A N 1
ATOM 1427 C CA . GLU A 1 180 ? -14.860 12.082 -1.803 1.00 95.31 180 GLU A CA 1
ATOM 1428 C C . GLU A 1 180 ? -13.394 11.996 -2.240 1.00 95.31 180 GLU A C 1
ATOM 1430 O O . GLU A 1 180 ? -13.008 12.596 -3.247 1.00 95.31 180 GLU A O 1
ATOM 1435 N N . VAL A 1 181 ? -12.561 11.254 -1.504 1.00 93.44 181 VAL A N 1
ATOM 1436 C CA . VAL A 1 181 ? -11.160 11.027 -1.887 1.00 93.44 181 VAL A CA 1
ATOM 1437 C C . VAL A 1 181 ? -11.086 10.159 -3.141 1.00 93.44 181 VAL A C 1
ATOM 1439 O O . VAL A 1 181 ? -10.401 10.533 -4.094 1.00 93.44 181 VAL A O 1
ATOM 1442 N N . VAL A 1 182 ? -11.860 9.072 -3.200 1.00 92.06 182 VAL A N 1
ATOM 1443 C CA . VAL A 1 182 ? -11.952 8.214 -4.395 1.00 92.06 182 VAL A CA 1
ATOM 1444 C C . VAL A 1 182 ? -12.447 9.006 -5.609 1.00 92.06 182 VAL A C 1
ATOM 1446 O O . VAL A 1 182 ? -11.866 8.912 -6.687 1.00 92.06 182 VAL A O 1
ATOM 1449 N N . GLN A 1 183 ? -13.470 9.847 -5.440 1.00 93.06 183 GLN A N 1
ATOM 1450 C CA . GLN A 1 183 ? -13.996 10.707 -6.498 1.00 93.06 183 GLN A CA 1
ATOM 1451 C C . GLN A 1 183 ? -12.924 11.661 -7.031 1.00 93.06 183 GLN A C 1
ATOM 1453 O O . GLN A 1 183 ? -12.799 11.818 -8.244 1.00 93.06 183 GLN A O 1
ATOM 1458 N N . LYS A 1 184 ? -12.143 12.295 -6.147 1.00 91.00 184 LYS A N 1
ATOM 1459 C CA . LYS A 1 184 ? -11.046 13.185 -6.556 1.00 91.00 184 LYS A CA 1
ATOM 1460 C C . LYS A 1 184 ? -9.987 12.427 -7.355 1.00 91.00 184 LYS A C 1
ATOM 1462 O O . LYS A 1 184 ? -9.589 12.914 -8.407 1.00 91.00 184 LYS A O 1
ATOM 1467 N N . ARG A 1 185 ? -9.596 11.225 -6.914 1.00 87.69 185 ARG A N 1
ATOM 1468 C CA . ARG A 1 185 ? -8.630 10.368 -7.627 1.00 87.69 185 ARG A CA 1
ATOM 1469 C C . ARG A 1 185 ? -9.118 9.971 -9.014 1.00 87.69 185 ARG A C 1
ATOM 1471 O O . ARG A 1 185 ? -8.406 10.168 -9.990 1.00 87.69 185 ARG A O 1
ATOM 1478 N N . LEU A 1 186 ? -10.354 9.488 -9.117 1.00 87.75 186 LEU A N 1
ATOM 1479 C CA . LEU A 1 186 ? -10.962 9.147 -10.405 1.00 87.75 186 LEU A CA 1
ATOM 1480 C C . LEU A 1 186 ? -11.101 10.370 -11.320 1.00 87.75 186 LEU A C 1
ATOM 1482 O O . LEU A 1 186 ? -10.928 10.253 -12.530 1.00 87.75 186 LEU A O 1
ATOM 1486 N N . GLY A 1 187 ? -11.378 11.544 -10.746 1.00 87.06 187 GLY A N 1
ATOM 1487 C CA . GLY A 1 187 ? -11.394 12.813 -11.466 1.00 87.06 187 GLY A CA 1
ATOM 1488 C C . GLY A 1 187 ? -10.038 13.149 -12.086 1.00 87.06 187 GLY A C 1
ATOM 1489 O O . GLY A 1 187 ? -9.990 13.445 -13.278 1.00 87.06 187 GLY A O 1
ATOM 1490 N N . THR A 1 188 ? -8.950 13.044 -11.315 1.00 83.50 188 THR A N 1
ATOM 1491 C CA . THR A 1 188 ? -7.577 13.243 -11.812 1.00 83.50 188 THR A CA 1
ATOM 1492 C C . THR A 1 188 ? -7.238 12.244 -12.916 1.00 83.50 188 THR A C 1
ATOM 1494 O O . THR A 1 188 ? -6.873 12.659 -14.011 1.00 83.50 188 THR A O 1
ATOM 1497 N N . ILE A 1 189 ? -7.482 10.946 -12.695 1.00 82.69 189 ILE A N 1
ATOM 1498 C CA . ILE A 1 189 ? -7.224 9.899 -13.698 1.00 82.69 189 ILE A CA 1
ATOM 1499 C C . ILE A 1 189 ? -8.006 10.179 -14.992 1.00 82.69 189 ILE A C 1
ATOM 1501 O O . ILE A 1 189 ? -7.465 10.072 -16.090 1.00 82.69 189 ILE A O 1
ATOM 1505 N N . SER A 1 190 ? -9.275 10.587 -14.891 1.00 82.00 190 SER A N 1
ATOM 1506 C CA . SER A 1 190 ? -10.085 10.934 -16.063 1.00 82.00 190 SER A CA 1
ATOM 1507 C C . SER A 1 190 ? -9.546 12.157 -16.810 1.00 82.00 190 SER A C 1
ATOM 1509 O O . SER A 1 190 ? -9.599 12.183 -18.040 1.00 82.00 190 SER A O 1
ATOM 1511 N N . GLN A 1 191 ? -9.059 13.173 -16.095 1.00 77.25 191 GLN A N 1
ATOM 1512 C CA . GLN A 1 191 ? -8.462 14.367 -16.699 1.00 77.25 191 GLN A CA 1
ATOM 1513 C C . GLN A 1 191 ? -7.153 14.032 -17.408 1.00 77.25 191 GLN A C 1
ATOM 1515 O O . GLN A 1 191 ? -6.941 14.460 -18.546 1.00 77.25 191 GLN A O 1
ATOM 1520 N N . ASP A 1 192 ? -6.310 13.232 -16.768 1.00 74.62 192 ASP A N 1
ATOM 1521 C CA . ASP A 1 192 ? -5.012 12.849 -17.298 1.00 74.62 192 ASP A CA 1
ATOM 1522 C C . ASP A 1 192 ? -5.186 11.938 -18.526 1.00 74.62 192 ASP A C 1
ATOM 1524 O O . ASP A 1 192 ? -4.543 12.160 -19.559 1.00 74.62 192 ASP A O 1
ATOM 1528 N N . LEU A 1 193 ? -6.143 11.002 -18.500 1.00 73.56 193 LEU A N 1
ATOM 1529 C CA . LEU A 1 193 ? -6.517 10.195 -19.668 1.00 73.56 193 LEU A CA 1
ATOM 1530 C C . LEU A 1 193 ? -7.058 11.061 -20.813 1.00 73.56 193 LEU A C 1
ATOM 1532 O O . LEU A 1 193 ? -6.631 10.884 -21.952 1.00 73.56 193 LEU A O 1
ATOM 1536 N N . GLY A 1 194 ? -7.932 12.034 -20.530 1.00 68.50 194 GLY A N 1
ATOM 1537 C CA . GLY A 1 194 ? -8.453 12.967 -21.539 1.00 68.50 194 GLY A CA 1
ATOM 1538 C C . GLY A 1 194 ? -7.356 13.820 -22.192 1.00 68.50 194 GLY A C 1
ATOM 1539 O O . GLY A 1 194 ? -7.353 14.020 -23.411 1.00 68.50 194 GLY A O 1
ATOM 1540 N N . SER A 1 195 ? -6.359 14.254 -21.409 1.00 63.16 195 SER A N 1
ATOM 1541 C CA . SER A 1 195 ? -5.180 14.979 -21.916 1.00 63.16 195 SER A CA 1
ATOM 1542 C C . SER A 1 195 ? -4.333 14.125 -22.870 1.00 63.16 195 SER A C 1
ATOM 1544 O O . SER A 1 195 ? -3.794 14.608 -23.869 1.00 63.16 195 SER A O 1
ATOM 1546 N N . SER A 1 196 ? -4.281 12.816 -22.617 1.00 62.88 196 SER A N 1
ATOM 1547 C CA . SER A 1 196 ? -3.574 11.849 -23.452 1.00 62.88 196 SER A CA 1
ATOM 1548 C C . SER A 1 196 ? -4.178 11.731 -24.856 1.00 62.88 196 SER A C 1
ATOM 1550 O O . SER A 1 196 ? -3.455 11.581 -25.842 1.00 62.88 196 SER A O 1
ATOM 1552 N N . VAL A 1 197 ? -5.500 11.896 -24.977 1.00 61.12 197 VAL A N 1
ATOM 1553 C CA . VAL A 1 197 ? -6.215 11.858 -26.267 1.00 61.12 197 VAL A CA 1
ATOM 1554 C C . VAL A 1 197 ? -6.319 13.235 -26.941 1.00 61.12 197 VAL A C 1
ATOM 1556 O O . VAL A 1 197 ? -6.792 13.336 -28.074 1.00 61.12 197 VAL A O 1
ATOM 1559 N N . GLY A 1 198 ? -5.823 14.297 -26.295 1.00 55.69 198 GLY A N 1
ATOM 1560 C CA . GLY A 1 198 ? -5.841 15.661 -26.824 1.00 55.69 198 GLY A CA 1
ATOM 1561 C C . GLY A 1 198 ? -7.211 16.339 -26.759 1.00 55.69 198 GLY A C 1
ATOM 1562 O O . GLY A 1 198 ? -7.489 17.199 -27.600 1.00 55.69 198 GLY A O 1
ATOM 1563 N N . GLU A 1 199 ? -8.061 15.966 -25.797 1.00 55.28 199 GLU A N 1
ATOM 1564 C CA . GLU A 1 199 ? -9.315 16.682 -25.563 1.00 55.28 199 GLU A CA 1
ATOM 1565 C C . GLU A 1 199 ? -9.038 18.122 -25.089 1.00 55.28 199 GLU A C 1
ATOM 1567 O O . GLU A 1 199 ? -8.196 18.330 -24.210 1.00 55.28 199 GLU A O 1
ATOM 1572 N N . PRO A 1 200 ? -9.718 19.139 -25.654 1.00 53.97 200 PRO A N 1
ATOM 1573 C CA . PRO A 1 200 ? -9.554 20.518 -25.214 1.00 53.97 200 PRO A CA 1
ATOM 1574 C C . PRO A 1 200 ? -10.017 20.669 -23.766 1.00 53.97 200 PRO A C 1
ATOM 1576 O O . PRO A 1 200 ? -11.191 20.445 -23.466 1.00 53.97 200 PRO A O 1
ATOM 1579 N N . GLN A 1 201 ? -9.116 21.085 -22.875 1.00 55.75 201 GLN A N 1
ATOM 1580 C CA . GLN A 1 201 ? -9.470 21.358 -21.487 1.00 55.75 201 GLN A CA 1
ATOM 1581 C C . GLN A 1 201 ? -9.639 22.858 -21.261 1.00 55.75 201 GLN A C 1
ATOM 1583 O O . GLN A 1 201 ? -8.860 23.688 -21.737 1.00 55.75 201 GLN A O 1
ATOM 1588 N N . LEU A 1 202 ? -10.679 23.210 -20.507 1.00 55.22 202 LEU A N 1
ATOM 1589 C CA . LEU A 1 202 ? -10.888 24.570 -20.028 1.00 55.22 202 LEU A CA 1
ATOM 1590 C C . LEU A 1 202 ? -10.000 24.775 -18.797 1.00 55.22 202 LEU A C 1
ATOM 1592 O O . LEU A 1 202 ? -10.369 24.374 -17.693 1.00 55.22 202 LEU A O 1
ATOM 1596 N N . ARG A 1 203 ? -8.826 25.390 -18.975 1.00 52.75 203 ARG A N 1
ATOM 1597 C CA . ARG A 1 203 ? -7.945 25.750 -17.859 1.00 52.75 203 ARG A CA 1
ATOM 1598 C C . ARG A 1 203 ? -8.204 27.206 -17.475 1.00 52.75 203 ARG A C 1
ATOM 1600 O O . ARG A 1 203 ? -7.997 28.121 -18.271 1.00 52.75 203 ARG A O 1
ATOM 1607 N N . MET A 1 204 ? -8.678 27.417 -16.248 1.00 51.97 204 MET A N 1
ATOM 1608 C CA . MET A 1 204 ? -8.721 28.744 -15.630 1.00 51.97 204 MET A CA 1
ATOM 1609 C C . MET A 1 204 ? -7.305 29.105 -15.195 1.00 51.97 204 MET A C 1
ATOM 1611 O O . MET A 1 204 ? -6.744 28.454 -14.313 1.00 51.97 204 MET A O 1
ATOM 1615 N N . ASP A 1 205 ? -6.705 30.105 -15.835 1.00 55.34 205 ASP A N 1
ATOM 1616 C CA . ASP A 1 205 ? -5.337 30.509 -15.524 1.00 55.34 205 ASP A CA 1
ATOM 1617 C C . ASP A 1 205 ? -5.351 31.498 -14.348 1.00 55.34 205 ASP A C 1
ATOM 1619 O O . ASP A 1 205 ? -5.469 32.710 -14.515 1.00 55.34 205 ASP A O 1
ATOM 1623 N N . THR A 1 206 ? -5.260 30.971 -13.125 1.00 57.75 206 THR A N 1
ATOM 1624 C CA . THR A 1 206 ? -5.336 31.735 -11.864 1.00 57.75 206 THR A CA 1
ATOM 1625 C C . THR A 1 206 ? -4.141 32.660 -11.606 1.00 57.75 206 THR A C 1
ATOM 1627 O O . THR A 1 206 ? -4.173 33.433 -10.655 1.00 57.75 206 THR A O 1
ATOM 1630 N N . ASN A 1 207 ? -3.101 32.606 -12.444 1.00 55.44 207 ASN A N 1
ATOM 1631 C CA . ASN A 1 207 ? -1.913 33.466 -12.358 1.00 55.44 207 ASN A CA 1
ATOM 1632 C C . ASN A 1 207 ? -2.040 34.782 -13.141 1.00 55.44 207 ASN A C 1
ATOM 1634 O O . ASN A 1 207 ? -1.143 35.622 -13.073 1.00 55.44 207 ASN A O 1
ATOM 1638 N N . LYS A 1 208 ? -3.124 34.969 -13.898 1.00 54.25 208 LYS A N 1
ATOM 1639 C CA . LYS A 1 208 ? -3.457 36.249 -14.521 1.00 54.25 208 LYS A CA 1
ATOM 1640 C C . LYS A 1 208 ? -4.641 36.845 -13.767 1.00 54.25 208 LYS A C 1
ATOM 1642 O O . LYS A 1 208 ? -5.676 36.191 -13.662 1.00 54.25 208 LYS A O 1
ATOM 1647 N N . ASP A 1 209 ? -4.521 38.098 -13.331 1.00 54.53 209 ASP A N 1
ATOM 1648 C CA . ASP A 1 209 ? -5.540 38.856 -12.571 1.00 54.53 209 ASP A CA 1
ATOM 1649 C C . ASP A 1 209 ? -6.921 38.970 -13.266 1.00 54.53 209 ASP A C 1
ATOM 1651 O O . ASP A 1 209 ? -7.870 39.515 -12.707 1.00 54.53 209 ASP A O 1
ATOM 1655 N N . ASN A 1 210 ? -7.064 38.429 -14.479 1.00 58.28 210 ASN A N 1
ATOM 1656 C CA . ASN A 1 210 ? -8.209 38.627 -15.358 1.00 58.28 210 ASN A CA 1
ATOM 1657 C C . ASN A 1 210 ? -9.093 37.374 -15.493 1.00 58.28 210 ASN A C 1
ATOM 1659 O O . ASN A 1 210 ? -10.106 37.440 -16.185 1.00 58.28 210 ASN A O 1
ATOM 1663 N N . GLY A 1 211 ? -8.717 36.232 -14.899 1.00 56.31 211 GLY A N 1
ATOM 1664 C CA . GLY A 1 211 ? -9.492 34.988 -15.021 1.00 56.31 211 GLY A CA 1
ATOM 1665 C C . GLY A 1 211 ? -9.719 34.547 -16.475 1.00 56.31 211 GLY A C 1
ATOM 1666 O O . GLY A 1 211 ? -10.799 34.062 -16.810 1.00 56.31 211 GLY A O 1
ATOM 1667 N N . GLU A 1 212 ? -8.735 34.758 -17.358 1.00 51.69 212 GLU A N 1
ATOM 1668 C CA . GLU A 1 212 ? -8.820 34.315 -18.753 1.00 51.69 212 GLU A CA 1
ATOM 1669 C C . GLU A 1 212 ? -8.938 32.786 -18.809 1.00 51.69 212 GLU A C 1
ATOM 1671 O O . GLU A 1 212 ? -8.011 32.052 -18.451 1.00 51.69 212 GLU A O 1
ATOM 1676 N N . ILE A 1 213 ? -10.084 32.305 -19.295 1.00 55.56 213 ILE A N 1
ATOM 1677 C CA . ILE A 1 213 ? -10.283 30.899 -19.641 1.00 55.56 213 ILE A CA 1
ATOM 1678 C C . ILE A 1 213 ? -9.472 30.625 -20.902 1.00 55.56 213 ILE A C 1
ATOM 1680 O O . ILE A 1 213 ? -9.811 31.106 -21.984 1.00 55.56 213 ILE A O 1
ATOM 1684 N N . SER A 1 214 ? -8.404 29.847 -20.760 1.00 54.09 214 SER A N 1
ATOM 1685 C CA . SER A 1 214 ? -7.577 29.414 -21.882 1.00 54.09 214 SER A CA 1
ATOM 1686 C C . SER A 1 214 ? -7.979 27.992 -22.268 1.00 54.09 214 SER A C 1
ATOM 1688 O O . SER A 1 214 ? -8.061 27.112 -21.411 1.00 54.09 214 SER A O 1
ATOM 1690 N N . LEU A 1 215 ? -8.235 27.760 -23.556 1.00 50.28 215 LEU A N 1
ATOM 1691 C CA . LEU A 1 215 ? -8.318 26.409 -24.110 1.00 50.28 215 LEU A CA 1
ATOM 1692 C C . LEU A 1 215 ? -6.888 25.926 -24.327 1.00 50.28 215 LEU A C 1
ATOM 1694 O O . LEU A 1 215 ? -6.239 26.323 -25.294 1.00 50.28 215 LEU A O 1
ATOM 1698 N N . ASP A 1 216 ? -6.395 25.121 -23.394 1.00 56.00 216 ASP A N 1
ATOM 1699 C CA . ASP A 1 216 ? -5.098 24.471 -23.517 1.00 56.00 216 ASP A CA 1
ATOM 1700 C C . ASP A 1 216 ? -5.322 23.023 -23.966 1.00 56.00 216 ASP A C 1
ATOM 1702 O O . ASP A 1 216 ? -6.257 22.351 -23.521 1.00 56.00 216 ASP A O 1
ATOM 1706 N N . THR A 1 217 ? -4.475 22.540 -24.870 1.00 55.44 217 THR A N 1
ATOM 1707 C CA . THR A 1 217 ? -4.448 21.129 -25.276 1.00 55.44 217 THR A CA 1
ATOM 1708 C C . THR A 1 217 ? -3.132 20.518 -24.808 1.00 55.44 217 THR A C 1
ATOM 1710 O O . THR A 1 217 ? -2.247 20.280 -25.643 1.00 55.44 217 THR A O 1
ATOM 1713 N N . PRO A 1 218 ? -2.938 20.305 -23.492 1.00 57.28 218 PRO A N 1
ATOM 1714 C CA . PRO A 1 218 ? -1.768 19.593 -23.011 1.00 57.28 218 PRO A CA 1
ATOM 1715 C C . PRO A 1 218 ? -1.841 18.166 -23.559 1.00 57.28 218 PRO A C 1
ATOM 1717 O O . PRO A 1 218 ? -2.725 17.398 -23.202 1.00 57.28 218 PRO A O 1
ATOM 1720 N N . LYS A 1 219 ? -0.943 17.831 -24.489 1.00 54.56 219 LYS A N 1
ATOM 1721 C CA . LYS A 1 219 ? -0.826 16.476 -25.033 1.00 54.56 219 LYS A CA 1
ATOM 1722 C C . LYS A 1 219 ? 0.220 15.717 -24.240 1.00 54.56 219 LYS A C 1
ATOM 1724 O O . LYS A 1 219 ? 1.404 16.063 -24.290 1.00 54.56 219 LYS A O 1
ATOM 1729 N N . THR A 1 220 ? -0.196 14.659 -23.559 1.00 59.03 220 THR A N 1
ATOM 1730 C CA . THR A 1 220 ? 0.744 13.698 -22.977 1.00 59.03 220 THR A CA 1
ATOM 1731 C C . THR A 1 220 ? 1.521 13.019 -24.109 1.00 59.03 220 THR A C 1
ATOM 1733 O O . THR A 1 220 ? 0.960 12.658 -25.143 1.00 59.03 220 THR A O 1
ATOM 1736 N N . SER A 1 221 ? 2.846 12.902 -23.966 1.00 63.16 221 SER A N 1
ATOM 1737 C CA . SER A 1 221 ? 3.674 12.207 -24.963 1.00 63.16 221 SER A CA 1
ATOM 1738 C C . SER A 1 221 ? 3.217 10.753 -25.096 1.00 63.16 221 SER A C 1
ATOM 1740 O O . SER A 1 221 ? 2.946 10.118 -24.081 1.00 63.16 221 SER A O 1
ATOM 1742 N N . TRP A 1 222 ? 3.212 10.201 -26.314 1.00 61.75 222 TRP A N 1
ATOM 1743 C CA . TRP A 1 222 ? 2.821 8.806 -26.583 1.00 61.75 222 TRP A CA 1
ATOM 1744 C C . TRP A 1 222 ? 3.565 7.774 -25.722 1.00 61.75 222 TRP A C 1
ATOM 1746 O O . TRP A 1 222 ? 3.010 6.735 -25.390 1.00 61.75 222 TRP A O 1
ATOM 1756 N N . LEU A 1 223 ? 4.802 8.081 -25.321 1.00 60.84 223 LEU A N 1
ATOM 1757 C CA . LEU A 1 223 ? 5.625 7.227 -24.455 1.00 60.84 223 LEU A CA 1
ATOM 1758 C C . LEU A 1 223 ? 5.281 7.337 -22.961 1.00 60.84 223 LEU A C 1
ATOM 1760 O O . LEU A 1 223 ? 5.905 6.677 -22.149 1.00 60.84 223 LEU A O 1
ATOM 1764 N N . LYS A 1 224 ? 4.355 8.218 -22.578 1.00 62.66 224 LYS A N 1
ATOM 1765 C CA . LYS A 1 224 ? 3.963 8.459 -21.182 1.00 62.66 224 LYS A CA 1
ATOM 1766 C C . LYS A 1 224 ? 2.497 8.148 -20.914 1.00 62.66 224 LYS A C 1
ATOM 1768 O O . LYS A 1 224 ? 2.052 8.386 -19.803 1.00 62.66 224 LYS A O 1
ATOM 1773 N N . ILE A 1 225 ? 1.762 7.645 -21.906 1.00 59.66 225 ILE A N 1
ATOM 1774 C CA . ILE A 1 225 ? 0.335 7.311 -21.778 1.00 59.66 225 ILE A CA 1
ATOM 1775 C C . ILE A 1 225 ? 0.116 6.258 -20.684 1.00 59.66 225 ILE A C 1
ATOM 1777 O O . ILE A 1 225 ? -0.879 6.318 -19.974 1.00 59.66 225 ILE A O 1
ATOM 1781 N N . ASP A 1 226 ? 1.075 5.350 -20.512 1.00 53.59 226 ASP A N 1
ATOM 1782 C CA . ASP A 1 226 ? 1.042 4.293 -19.493 1.00 53.59 226 ASP A CA 1
ATOM 1783 C C . ASP A 1 226 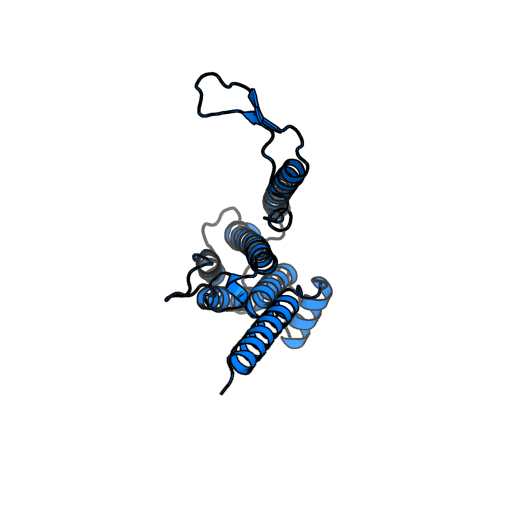? 1.382 4.806 -18.077 1.00 53.59 226 ASP A C 1
ATOM 1785 O O . ASP A 1 226 ? 1.197 4.115 -17.084 1.00 53.59 226 ASP A O 1
ATOM 1789 N N . ASN A 1 227 ? 1.831 6.062 -17.955 1.00 59.72 227 ASN A N 1
ATOM 1790 C CA . ASN A 1 227 ? 2.154 6.698 -16.672 1.00 59.72 227 ASN A CA 1
ATOM 1791 C C . ASN A 1 227 ? 0.982 7.531 -16.115 1.00 59.72 227 ASN A C 1
ATOM 1793 O O . ASN A 1 227 ? 1.168 8.303 -15.180 1.00 59.72 227 ASN A O 1
ATOM 1797 N N . VAL A 1 228 ? -0.202 7.432 -16.727 1.00 55.91 228 VAL A N 1
ATOM 1798 C CA . VAL A 1 228 ? -1.383 8.295 -16.498 1.00 55.91 228 VAL A CA 1
ATOM 1799 C C . VAL A 1 228 ? -2.339 7.691 -15.449 1.00 55.91 228 VAL A C 1
ATOM 1801 O O . VAL A 1 228 ? -3.413 8.214 -15.182 1.00 55.91 228 VAL A O 1
ATOM 1804 N N . PHE A 1 229 ? -1.957 6.590 -14.800 1.00 52.00 229 PHE A N 1
ATOM 1805 C CA . PHE A 1 229 ? -2.753 5.935 -13.753 1.00 52.00 229 PHE A CA 1
ATOM 1806 C C . PHE A 1 229 ? -2.579 6.553 -12.345 1.00 52.00 229 PHE A C 1
ATOM 1808 O O . PHE A 1 229 ? -2.701 5.835 -11.352 1.00 52.00 229 PHE A O 1
ATOM 1815 N N . LEU A 1 230 ? -2.258 7.850 -12.233 1.00 44.78 230 LEU A N 1
ATOM 1816 C CA . LEU A 1 230 ? -1.691 8.457 -11.013 1.00 44.78 230 LEU A CA 1
ATOM 1817 C C . LEU A 1 230 ? -2.534 9.550 -10.343 1.00 44.78 230 LEU A C 1
ATOM 1819 O O . LEU A 1 230 ? -2.952 10.498 -11.031 1.00 44.78 230 LEU A O 1
#

Sequence (230 aa):
MSKVKVIVGGCALVTAFYLLSVYWSFEPDTFNPDSYAAEQAKESQQPLTTGYETTTTLIHISELLLNKQGGFLTNDKLPPSLLMDNMPAWEIGVLNQVRDIALILKDNLSRPQNESHVDSDLQQAQPALNINSHSWNFPSAESEYKNAIESLTRYRDRLSSSKHPAQFYARDDNLVVWLEVVQKRLGTISQDLGSSVGEPQLRMDTNKDNGEISLDTPKTSWLKIDNVFL

pLDDT: mean 85.79, std 14.17, range [44.78, 98.56]

Organism: NCBI:txid1248232

InterPro domains:
  IPR016936 Uncharacterised conserved protein UCP029693 [PF10095] (13-229)

Foldseek 3Di:
DDPVVVVVVVVVVVVVLVVLLVQQLDADDDDDLVVQLVVVCVVVVFDDFPCLSVLSVLLVLLVSLQPGRVGPLLQDDDPPSVVDDQNNLVSVLSLVVSLLSLVLVQPPFQDDPPDPDTDPLSVQQNVLSVPDQNAPDVVHNSVSSVSNSVSSVVLSVLCRDDPRHGGTDPDPVSVVSSVVVVVVLVVQLVVLLCLQVQNFDQDQPPVDPPRDGDRDNNHDPPVCSSSSND